Protein AF-A0A6J1W3N0-F1 (afdb_monomer)

Radius of gyration: 21.25 Å; Cα contacts (8 Å, |Δi|>4): 217; chains: 1; bounding box: 47×57×58 Å

Organism: NCBI:txid8663

Mean predicted aligned error: 10.62 Å

Foldseek 3Di:
DLLVLLDDDPVPPPPDPPDLVSVLVSLVVLCVVCVPPLADDLSLLVSLVRCLLPVVSQLPDPSNPLSNLQSLLLQVFDADDPVLLCPVVPPPDDDDDDDDDDDDDDDDDDDDPPPPVPPPVPVPDPDPPRSHDHHQPVPNVVSLVVLLVVLVCLLPPPDDPVPDDLSSLVVLLSNLLDLVSLLSLLQCLLVQCPDPNRVSSSLSSLLRSLVNLPPPDPSSVNSVVSLVVRDDDDPVSVVSSVVRD

Solvent-accessible surface area (backbone atoms only — not comparable to full-atom values): 14885 Å² total; per-residue (Å²): 119,61,68,60,60,56,45,79,63,85,85,62,83,62,90,56,83,73,66,51,64,57,32,37,50,40,41,45,52,51,36,67,74,44,64,87,48,58,73,54,64,69,65,57,53,54,42,48,54,52,31,40,58,56,88,36,69,43,80,72,31,80,80,24,41,64,46,45,55,28,52,45,41,64,32,66,39,60,74,75,59,71,76,68,67,52,71,77,61,81,82,76,81,85,79,94,73,91,83,83,93,79,90,80,86,89,79,90,78,80,85,75,86,72,77,71,75,72,69,72,84,65,74,75,69,81,76,71,75,69,86,71,55,69,22,32,78,96,44,42,70,64,53,50,50,53,53,50,53,55,50,50,50,65,73,64,49,94,62,66,85,86,68,70,53,62,37,50,38,50,45,52,33,52,37,17,37,39,54,68,50,31,38,62,46,48,81,48,40,59,64,33,48,72,33,85,92,33,23,67,46,35,52,54,26,49,39,18,35,44,69,41,59,72,78,80,42,74,48,39,53,51,33,52,61,44,56,79,64,57,82,70,84,54,66,70,58,43,54,54,49,68,70,42,110

InterPro domains:
  IPR022145 Integrator complex subunit 1, RPB2-binding domain [PF12432] (141-245)
  IPR038902 Integrator complex subunit 1 [PTHR21224] (1-245)

Nearest PDB structures (foldseek):
  7ycx-assembly1_A  TM=9.720E-01  e=1.290E-19  Homo sapiens
  8rbx-assembly1_a  TM=7.665E-01  e=1.674E-14  Homo sapiens
  8rc4-assembly1_a  TM=6.919E-01  e=1.167E-15  Homo sapiens
  8rc4-assembly1_g  TM=2.745E-01  e=4.268E+00  Homo sapiens

pLDDT: mean 81.4, std 22.4, range [29.67, 98.62]

Structure (mmCIF, N/CA/C/O backbone):
data_AF-A0A6J1W3N0-F1
#
_entry.id   AF-A0A6J1W3N0-F1
#
loop_
_atom_site.group_PDB
_atom_site.id
_atom_site.type_symbol
_atom_site.label_atom_id
_atom_site.label_alt_id
_atom_site.label_comp_id
_atom_site.label_asym_id
_atom_site.label_entity_id
_atom_site.label_seq_id
_atom_site.pdbx_PDB_ins_code
_atom_site.Cartn_x
_atom_site.Cartn_y
_atom_site.Cartn_z
_atom_site.occupancy
_atom_site.B_iso_or_equiv
_atom_site.auth_seq_id
_atom_site.auth_comp_id
_atom_site.auth_asym_id
_atom_site.auth_atom_id
_atom_site.pdbx_PDB_model_num
ATOM 1 N N . ALA A 1 1 ? -12.353 -10.026 19.834 1.00 72.94 1 ALA A N 1
ATOM 2 C CA . ALA A 1 1 ? -12.913 -11.330 19.417 1.00 72.94 1 ALA A CA 1
ATOM 3 C C . ALA A 1 1 ? -13.129 -11.406 17.902 1.00 72.94 1 ALA A C 1
ATOM 5 O O . ALA A 1 1 ? -12.620 -12.329 17.298 1.00 72.94 1 ALA A O 1
ATOM 6 N N . LEU A 1 2 ? -13.808 -10.449 17.252 1.00 82.81 2 LEU A N 1
ATOM 7 C CA . LEU A 1 2 ? -14.028 -10.516 15.794 1.00 82.81 2 LEU A CA 1
ATOM 8 C C . LEU A 1 2 ? -12.741 -10.381 14.956 1.00 82.81 2 LEU A C 1
ATOM 10 O O . LEU A 1 2 ? -12.574 -11.122 13.997 1.00 82.81 2 LEU A O 1
ATOM 14 N N . CYS A 1 3 ? -11.778 -9.535 15.348 1.00 86.94 3 CYS A N 1
ATOM 15 C CA . CYS A 1 3 ? -10.519 -9.389 14.595 1.00 86.94 3 CYS A CA 1
ATOM 16 C C . CYS A 1 3 ? -9.696 -10.684 14.503 1.00 86.94 3 CYS A C 1
ATOM 18 O O . CYS A 1 3 ? -8.957 -10.860 13.541 1.00 86.94 3 CYS A O 1
ATOM 20 N N . SER A 1 4 ? -9.820 -11.615 15.459 1.00 85.62 4 SER A N 1
ATOM 21 C CA . SER A 1 4 ? -9.125 -12.906 15.355 1.00 85.62 4 SER A CA 1
ATOM 22 C C . SER A 1 4 ? -9.714 -13.807 14.270 1.00 85.62 4 SER A C 1
ATOM 24 O O . SER A 1 4 ? -9.029 -14.717 13.837 1.00 85.62 4 SER A O 1
ATOM 26 N N . LEU A 1 5 ? -10.942 -13.547 13.801 1.00 85.62 5 LEU A N 1
ATOM 27 C CA . LEU A 1 5 ? -11.534 -14.227 12.640 1.00 85.62 5 LEU A CA 1
ATOM 28 C C . LEU A 1 5 ? -10.988 -13.695 11.305 1.00 85.62 5 LEU A C 1
ATOM 30 O O . LEU A 1 5 ? -11.130 -14.352 10.276 1.00 85.62 5 LEU A O 1
ATOM 34 N N . LEU A 1 6 ? -10.378 -12.504 11.317 1.00 87.88 6 LEU A N 1
ATOM 35 C CA . LEU A 1 6 ? -9.688 -11.922 10.161 1.00 87.88 6 LEU A CA 1
ATOM 36 C C . LEU A 1 6 ? -8.224 -12.361 10.081 1.00 87.88 6 LEU A C 1
ATOM 38 O O . LEU A 1 6 ? -7.611 -12.276 9.020 1.00 87.88 6 LEU A O 1
ATOM 42 N N . ARG A 1 7 ? -7.670 -12.851 11.195 1.00 81.50 7 ARG A N 1
ATOM 43 C CA . ARG A 1 7 ? -6.334 -13.437 11.257 1.00 81.50 7 ARG A CA 1
ATOM 44 C C . ARG A 1 7 ? -6.423 -14.923 10.956 1.00 81.50 7 ARG A C 1
ATOM 46 O O . ARG A 1 7 ? -7.167 -15.647 11.612 1.00 81.50 7 ARG A O 1
ATOM 53 N N . ARG A 1 8 ? -5.637 -15.407 9.998 1.00 68.62 8 ARG A N 1
ATOM 54 C CA . ARG A 1 8 ? -5.503 -16.848 9.779 1.00 68.62 8 ARG A CA 1
ATOM 55 C C . ARG A 1 8 ? -4.331 -17.357 10.603 1.00 68.62 8 ARG A C 1
ATOM 57 O O . ARG A 1 8 ? -3.184 -17.002 10.349 1.00 68.62 8 ARG A O 1
ATOM 64 N N . ASP A 1 9 ? -4.631 -18.171 11.606 1.00 54.78 9 ASP A N 1
ATOM 65 C CA . ASP A 1 9 ? -3.610 -18.800 12.433 1.00 54.78 9 ASP A CA 1
ATOM 66 C C . ASP A 1 9 ? -2.864 -19.844 11.583 1.00 54.78 9 ASP A C 1
ATOM 68 O O . ASP A 1 9 ? -3.400 -20.906 11.266 1.00 54.78 9 ASP A O 1
ATOM 72 N N . ALA A 1 10 ? -1.635 -19.532 11.157 1.00 48.06 10 ALA A N 1
ATOM 73 C CA . ALA A 1 10 ? -0.818 -20.413 10.312 1.00 48.06 10 ALA A CA 1
ATOM 74 C C . ALA A 1 10 ? -0.460 -21.749 11.000 1.00 48.06 10 ALA A C 1
ATOM 76 O O . ALA A 1 10 ? 0.009 -22.680 10.349 1.00 48.06 10 ALA A O 1
ATOM 77 N N . SER A 1 11 ? -0.682 -21.844 12.316 1.00 44.38 11 SER A N 1
ATOM 78 C CA . SER A 1 11 ? -0.498 -23.053 13.121 1.00 44.38 11 SER A CA 1
ATOM 79 C C . SER A 1 11 ? -1.628 -24.080 12.947 1.00 44.38 11 SER A C 1
ATOM 81 O O . SER A 1 11 ? -1.431 -25.272 13.195 1.00 44.38 11 SER A O 1
ATOM 83 N N . ILE A 1 12 ? -2.802 -23.651 12.477 1.00 48.53 12 ILE A N 1
ATOM 84 C CA . ILE A 1 12 ? -3.957 -24.519 12.271 1.00 48.53 12 ILE A CA 1
ATOM 85 C C . ILE A 1 12 ? -3.935 -24.980 10.811 1.00 48.53 12 ILE A C 1
ATOM 87 O O . ILE A 1 12 ? -4.423 -24.299 9.913 1.00 48.53 12 ILE A O 1
ATOM 91 N N . ASN A 1 13 ? -3.362 -26.166 10.583 1.00 35.00 13 ASN A N 1
ATOM 92 C CA . ASN A 1 13 ? -3.333 -26.897 9.306 1.00 35.00 13 ASN A CA 1
ATOM 93 C C . ASN A 1 13 ? -4.744 -27.334 8.845 1.00 35.00 13 ASN A C 1
ATOM 95 O O . ASN A 1 13 ? -5.015 -28.516 8.617 1.00 35.00 13 ASN A O 1
ATOM 99 N N . PHE A 1 14 ? -5.676 -26.393 8.699 1.00 41.91 14 PHE A N 1
ATOM 100 C CA . PHE A 1 14 ? -6.958 -26.657 8.069 1.00 41.91 14 PHE A CA 1
ATOM 101 C C . PHE A 1 14 ? -6.723 -26.773 6.561 1.00 41.91 14 PHE A C 1
ATOM 103 O O . PHE A 1 14 ? -6.526 -25.786 5.857 1.00 41.91 14 PHE A O 1
ATOM 110 N N . LYS A 1 15 ? -6.734 -28.013 6.062 1.00 42.00 15 LYS A N 1
ATOM 111 C CA . LYS A 1 15 ? -6.660 -28.346 4.629 1.00 42.00 15 LYS A CA 1
ATOM 112 C C . LYS A 1 15 ? -7.874 -27.862 3.819 1.00 42.00 15 LYS A C 1
ATOM 114 O O . LYS A 1 15 ? -7.900 -28.059 2.610 1.00 42.00 15 LYS A O 1
ATOM 119 N N . ALA A 1 16 ? -8.859 -27.223 4.450 1.00 49.06 16 ALA A N 1
ATOM 120 C CA . ALA A 1 16 ? -9.900 -26.493 3.743 1.00 49.06 16 ALA A CA 1
ATOM 121 C C . ALA A 1 16 ? -9.446 -25.039 3.568 1.00 49.06 16 ALA A C 1
ATOM 123 O O . ALA A 1 16 ? -9.032 -24.398 4.538 1.00 49.06 16 ALA A O 1
ATOM 124 N N . LYS A 1 17 ? -9.543 -24.500 2.344 1.00 54.56 17 LYS A N 1
ATOM 125 C CA . LYS A 1 17 ? -9.592 -23.045 2.140 1.00 54.56 17 LYS A CA 1
ATOM 126 C C . LYS A 1 17 ? -10.581 -22.496 3.170 1.00 54.56 17 LYS A C 1
ATOM 128 O O . LYS A 1 17 ? -11.736 -22.916 3.169 1.00 54.56 17 LYS A O 1
ATOM 133 N N . GLY A 1 18 ? -10.105 -21.673 4.107 1.00 60.41 18 GLY A N 1
ATOM 134 C CA . GLY A 1 18 ? -10.961 -21.108 5.146 1.00 60.41 18 GLY A CA 1
ATOM 135 C C . GLY A 1 18 ? -12.179 -20.473 4.484 1.00 60.41 18 GLY A C 1
ATOM 136 O O . GLY A 1 18 ? -12.039 -19.835 3.442 1.00 60.41 18 GLY A O 1
ATOM 137 N N . ASN A 1 19 ? -13.367 -20.709 5.035 1.00 72.62 19 ASN A N 1
ATOM 138 C CA . ASN A 1 19 ? -14.590 -20.170 4.460 1.00 72.62 19 ASN A CA 1
ATOM 139 C C . ASN A 1 19 ? -14.516 -18.634 4.487 1.00 72.62 19 ASN A C 1
ATOM 141 O O . ASN A 1 19 ? -14.591 -18.033 5.562 1.00 72.62 19 ASN A O 1
ATOM 145 N N . SER A 1 20 ? -14.364 -18.010 3.314 1.00 84.12 20 SER A N 1
ATOM 146 C CA . SER A 1 20 ? -14.252 -16.554 3.167 1.00 84.12 20 SER A CA 1
ATOM 147 C C . SER A 1 20 ? -15.471 -15.828 3.733 1.00 84.12 20 SER A C 1
ATOM 149 O O . SER A 1 20 ? -15.339 -14.696 4.191 1.00 84.12 20 SER A O 1
ATOM 151 N N . LEU A 1 21 ? -16.630 -16.497 3.802 1.00 87.38 21 LEU A N 1
ATOM 152 C CA . LEU A 1 21 ? -17.852 -15.959 4.397 1.00 87.38 21 LEU A CA 1
ATOM 153 C C . LEU A 1 21 ? -17.674 -15.578 5.868 1.00 87.38 21 LEU A C 1
ATOM 155 O O . LEU A 1 21 ? -18.297 -14.623 6.319 1.00 87.38 21 LEU A O 1
ATOM 159 N N . VAL A 1 22 ? -16.811 -16.273 6.617 1.00 89.06 22 VAL A N 1
ATOM 160 C CA . VAL A 1 22 ? -16.537 -15.919 8.019 1.00 89.06 22 VAL A CA 1
ATOM 161 C C . VAL A 1 22 ? -15.823 -14.573 8.094 1.00 89.06 22 VAL A C 1
ATOM 163 O O . VAL A 1 22 ? -16.206 -13.719 8.892 1.00 89.06 22 VAL A O 1
ATOM 166 N N . SER A 1 23 ? -14.822 -14.355 7.236 1.00 90.81 23 SER A N 1
ATOM 167 C CA . SER A 1 23 ? -14.121 -13.073 7.153 1.00 90.81 23 SER A CA 1
ATOM 168 C C . SER A 1 23 ? -15.042 -11.970 6.630 1.00 90.81 23 SER A C 1
ATOM 170 O O . SER A 1 23 ? -15.042 -10.879 7.189 1.00 90.81 23 SER A O 1
ATOM 172 N N . VAL A 1 24 ? -15.889 -12.261 5.633 1.00 91.81 24 VAL A N 1
ATOM 173 C CA . VAL A 1 24 ? -16.889 -11.310 5.116 1.00 91.81 24 VAL A CA 1
ATOM 174 C C . VAL A 1 24 ? -17.879 -10.897 6.203 1.00 91.81 24 VAL A C 1
ATOM 176 O O . VAL A 1 24 ? -18.098 -9.703 6.405 1.00 91.81 24 VAL A O 1
ATOM 179 N N . LEU A 1 25 ? -18.441 -11.854 6.944 1.00 91.56 25 LEU A N 1
ATOM 180 C CA . LEU A 1 25 ? -19.341 -11.571 8.060 1.00 91.56 25 LEU A CA 1
ATOM 181 C C . LEU A 1 25 ? -18.637 -10.738 9.138 1.00 91.56 25 LEU A C 1
ATOM 183 O O . LEU A 1 25 ? -19.194 -9.748 9.604 1.00 91.56 25 LEU A O 1
ATOM 187 N N . ALA A 1 26 ? -17.405 -11.100 9.509 1.00 94.62 26 ALA A N 1
ATOM 188 C CA . ALA A 1 26 ? -16.632 -10.359 10.501 1.00 94.62 26 ALA A CA 1
ATOM 189 C C . ALA A 1 26 ? -16.352 -8.913 10.058 1.00 94.62 26 ALA A C 1
ATOM 191 O O . ALA A 1 26 ? -16.560 -8.003 10.856 1.00 94.62 26 ALA A O 1
ATOM 192 N N . CYS A 1 27 ? -15.945 -8.682 8.804 1.00 95.81 27 CYS A N 1
ATOM 193 C CA . CYS A 1 27 ? -15.744 -7.337 8.256 1.00 95.81 27 CYS A CA 1
ATOM 194 C C . CYS A 1 27 ? -17.026 -6.500 8.301 1.00 95.81 27 CYS A C 1
ATOM 196 O O . CYS A 1 27 ? -16.977 -5.351 8.721 1.00 95.81 27 CYS A O 1
ATOM 198 N N . ASN A 1 28 ? -18.169 -7.067 7.906 1.00 95.06 28 ASN A N 1
ATOM 199 C CA . ASN A 1 28 ? -19.439 -6.337 7.888 1.00 95.06 28 ASN A CA 1
ATOM 200 C C . ASN A 1 28 ? -19.959 -6.032 9.300 1.00 95.06 28 ASN A C 1
ATOM 202 O O . ASN A 1 28 ? -20.440 -4.931 9.546 1.00 95.06 28 ASN A O 1
ATOM 206 N N . LEU A 1 29 ? -19.801 -6.959 10.252 1.00 96.00 29 LEU A N 1
ATOM 207 C CA . LEU A 1 29 ? -20.134 -6.703 11.657 1.00 96.00 29 LEU A CA 1
ATOM 208 C C . LEU A 1 29 ? -19.220 -5.644 12.283 1.00 96.00 29 LEU A C 1
ATOM 210 O O . LEU A 1 29 ? -19.698 -4.816 13.049 1.00 96.00 29 LEU A O 1
ATOM 214 N N . LEU A 1 30 ? -17.920 -5.661 11.968 1.00 96.56 30 LEU A N 1
ATOM 215 C CA . LEU A 1 30 ? -16.981 -4.632 12.424 1.00 96.56 30 LEU A CA 1
ATOM 216 C C . LEU A 1 30 ? -17.294 -3.271 11.797 1.00 96.56 30 LEU A C 1
ATOM 218 O O . LEU A 1 30 ? -17.298 -2.279 12.513 1.00 96.56 30 LEU A O 1
ATOM 222 N N . MET A 1 31 ? -17.607 -3.230 10.499 1.00 95.94 31 MET A N 1
ATOM 223 C CA . MET A 1 31 ? -18.032 -2.007 9.818 1.00 95.94 31 MET A CA 1
ATOM 224 C C . MET A 1 31 ? -19.278 -1.415 10.479 1.00 95.94 31 MET A C 1
ATOM 226 O O . MET A 1 31 ? -19.256 -0.251 10.846 1.00 95.94 31 MET A O 1
ATOM 230 N N . ALA A 1 32 ? -20.319 -2.222 10.701 1.00 94.88 32 ALA A N 1
ATOM 231 C CA . ALA A 1 32 ? -21.551 -1.770 11.348 1.00 94.88 32 ALA A CA 1
ATOM 232 C C . ALA A 1 32 ? -21.335 -1.344 12.812 1.00 94.88 32 ALA A C 1
ATOM 234 O O . ALA A 1 32 ? -21.987 -0.427 13.297 1.00 94.88 32 ALA A O 1
ATOM 235 N N . ALA A 1 33 ? -20.425 -2.005 13.535 1.00 95.88 33 ALA A N 1
ATOM 236 C CA . ALA A 1 33 ? -20.146 -1.677 14.932 1.00 95.88 33 ALA A CA 1
ATOM 237 C C . ALA A 1 33 ? -19.380 -0.357 15.112 1.00 95.88 33 ALA A C 1
ATOM 239 O O . ALA A 1 33 ? -19.519 0.258 16.163 1.00 95.88 33 ALA A O 1
ATOM 240 N N . TYR A 1 34 ? -18.584 0.049 14.118 1.00 95.75 34 TYR A N 1
ATOM 241 C CA . TYR A 1 34 ? -17.711 1.229 14.162 1.00 95.75 34 TYR A CA 1
ATOM 242 C C . TYR A 1 34 ? -18.085 2.286 13.105 1.00 95.75 34 TYR A C 1
ATOM 244 O O . TYR A 1 34 ? -17.279 3.159 12.782 1.00 95.75 34 TYR A O 1
ATOM 252 N N . GLU A 1 35 ? -19.282 2.201 12.521 1.00 94.12 35 GLU A N 1
ATOM 253 C CA . GLU A 1 35 ? -19.712 3.056 11.407 1.00 94.12 35 GLU A CA 1
ATOM 254 C C . GLU A 1 35 ? -19.646 4.547 11.762 1.00 94.12 35 GLU A C 1
ATOM 256 O O . GLU A 1 35 ? -19.096 5.340 10.994 1.00 94.12 35 GLU A O 1
ATOM 261 N N . GLU A 1 36 ? -20.089 4.887 12.970 1.00 93.19 36 GLU A N 1
ATOM 262 C CA . GLU A 1 36 ? -20.140 6.251 13.510 1.00 93.19 36 GLU A CA 1
ATOM 263 C C . GLU A 1 36 ? -18.851 6.669 14.247 1.00 93.19 36 GLU A C 1
ATOM 265 O O . GLU A 1 36 ? -18.702 7.826 14.632 1.00 93.19 36 GLU A O 1
ATOM 270 N N . ASP A 1 37 ? -17.905 5.747 14.464 1.00 94.69 37 ASP A N 1
ATOM 271 C CA . ASP A 1 37 ? -16.700 6.015 15.258 1.00 94.69 37 ASP A CA 1
ATOM 272 C C . ASP A 1 37 ? -15.583 6.627 14.403 1.00 94.69 37 ASP A C 1
ATOM 274 O O . ASP A 1 37 ? -15.000 5.955 13.552 1.00 94.69 37 ASP A O 1
ATOM 278 N N . GLU A 1 38 ? -15.197 7.875 14.663 1.00 93.50 38 GLU A N 1
ATOM 279 C CA . GLU A 1 38 ? -14.105 8.545 13.928 1.00 93.50 38 GLU A CA 1
ATOM 280 C C . GLU A 1 38 ? -12.717 7.948 14.225 1.00 93.50 38 GLU A C 1
ATOM 282 O O . GLU A 1 38 ? -11.787 8.123 13.448 1.00 93.50 38 GLU A O 1
ATOM 287 N N . ASN A 1 39 ? -12.577 7.205 15.325 1.00 95.19 39 ASN A N 1
ATOM 288 C CA . ASN A 1 39 ? -11.304 6.673 15.808 1.00 95.19 39 ASN A CA 1
ATOM 289 C C . ASN A 1 39 ? -11.304 5.144 15.807 1.00 95.19 39 ASN A C 1
ATOM 291 O O . ASN A 1 39 ? -11.613 4.493 16.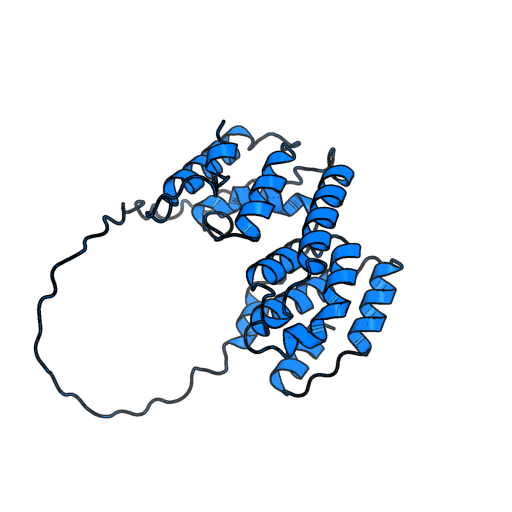812 1.00 95.19 39 ASN A O 1
ATOM 295 N N . TRP A 1 40 ? -10.948 4.549 14.670 1.00 97.44 40 TRP A N 1
ATOM 296 C CA . TRP A 1 40 ? -10.865 3.098 14.552 1.00 97.44 40 TRP A CA 1
ATOM 297 C C . TRP A 1 40 ? -9.619 2.542 15.245 1.00 97.44 40 TRP A C 1
ATOM 299 O O . TRP A 1 40 ? -8.543 3.142 15.220 1.00 97.44 40 TRP A O 1
ATOM 309 N N . PRO A 1 41 ? -9.715 1.340 15.835 1.00 97.38 41 PRO A N 1
ATOM 310 C CA . PRO A 1 41 ? -8.587 0.736 16.519 1.00 97.38 41 PRO A CA 1
ATOM 311 C C . PRO A 1 41 ? -7.494 0.308 15.526 1.00 97.38 41 PRO A C 1
ATOM 313 O O . PRO A 1 41 ? -7.760 -0.315 14.495 1.00 97.38 41 PRO A O 1
ATOM 316 N N . GLU A 1 42 ? -6.233 0.540 15.904 1.00 96.81 42 GLU A N 1
ATOM 317 C CA . GLU A 1 42 ? -5.026 0.198 15.127 1.00 96.81 42 GLU A CA 1
ATOM 318 C C . GLU A 1 42 ? -5.008 -1.269 14.643 1.00 96.81 42 GLU A C 1
ATOM 320 O O . GLU A 1 42 ? -4.485 -1.590 13.575 1.00 96.81 42 GLU A O 1
ATOM 325 N N . ILE A 1 43 ? -5.624 -2.185 15.404 1.00 96.94 43 ILE A N 1
ATOM 326 C CA . ILE A 1 43 ? -5.725 -3.611 15.054 1.00 96.94 43 ILE A CA 1
ATOM 327 C C . ILE A 1 43 ? -6.349 -3.849 13.672 1.00 96.94 43 ILE A C 1
ATOM 329 O O . ILE A 1 43 ? -6.012 -4.846 13.039 1.00 96.94 43 ILE A O 1
ATOM 333 N N . PHE A 1 44 ? -7.220 -2.959 13.187 1.00 98.06 44 PHE A N 1
ATOM 334 C CA . PHE A 1 44 ? -7.809 -3.066 11.851 1.00 98.06 44 PHE A CA 1
ATOM 335 C C . PHE A 1 44 ? -6.758 -2.893 10.750 1.00 98.06 44 PHE A C 1
ATOM 337 O O . PHE A 1 44 ? -6.734 -3.682 9.804 1.00 98.06 44 PHE A O 1
ATOM 344 N N . VAL A 1 45 ? -5.820 -1.955 10.919 1.00 98.38 45 VAL A N 1
ATOM 345 C CA . VAL A 1 45 ? -4.675 -1.812 10.009 1.00 98.38 45 VAL A CA 1
ATOM 346 C C . VAL A 1 45 ? -3.796 -3.059 10.077 1.00 98.38 45 VAL A C 1
ATOM 348 O O . VAL A 1 45 ? -3.415 -3.599 9.042 1.00 98.38 45 VAL A O 1
ATOM 351 N N . LYS A 1 46 ? -3.534 -3.588 11.279 1.00 97.44 46 LYS A N 1
ATOM 352 C CA . LYS A 1 46 ? -2.709 -4.797 11.461 1.00 97.44 46 LYS A CA 1
ATOM 353 C C . LYS A 1 46 ? -3.268 -6.002 10.702 1.00 97.44 46 LYS A C 1
ATOM 355 O O . LYS A 1 46 ? -2.546 -6.635 9.934 1.00 97.44 46 LYS A O 1
ATOM 360 N N . VAL A 1 47 ? -4.561 -6.299 10.856 1.00 96.62 47 VAL A N 1
ATOM 361 C CA . VAL A 1 47 ? -5.188 -7.425 10.138 1.00 96.62 47 VAL A CA 1
ATOM 362 C C . VAL A 1 47 ? -5.298 -7.169 8.632 1.00 96.62 47 VAL A C 1
ATOM 364 O O . VAL A 1 47 ? -5.165 -8.112 7.853 1.00 96.62 47 VAL A O 1
ATOM 367 N N . TYR A 1 48 ? -5.482 -5.914 8.201 1.00 98.12 48 TYR A N 1
ATOM 368 C CA . TYR A 1 48 ? -5.445 -5.541 6.782 1.00 98.12 48 TYR A CA 1
ATOM 369 C C . TYR A 1 48 ? -4.078 -5.808 6.155 1.00 98.12 48 TYR A C 1
ATOM 371 O O . TYR A 1 48 ? -4.006 -6.370 5.062 1.00 98.12 48 TYR A O 1
ATOM 379 N N . MET A 1 49 ? -2.997 -5.428 6.839 1.00 97.69 49 MET A N 1
ATOM 380 C CA . MET A 1 49 ? -1.628 -5.656 6.375 1.00 97.69 49 MET A CA 1
ATOM 381 C C . MET A 1 49 ? -1.332 -7.158 6.255 1.00 97.69 49 MET A C 1
ATOM 383 O O . MET A 1 49 ? -0.782 -7.601 5.244 1.00 97.69 49 MET A O 1
ATOM 387 N N . GLU A 1 50 ? -1.757 -7.951 7.245 1.00 95.00 50 GLU A N 1
ATOM 388 C CA . GLU A 1 50 ? -1.612 -9.412 7.258 1.00 95.00 50 GLU A CA 1
ATOM 389 C C . GLU A 1 50 ? -2.341 -10.083 6.078 1.00 95.00 50 GLU A C 1
ATOM 391 O O . GLU A 1 50 ? -1.718 -10.834 5.322 1.00 95.00 50 GLU A O 1
ATOM 396 N N . ASP A 1 51 ? -3.629 -9.786 5.863 1.00 95.25 51 ASP A N 1
ATOM 397 C CA . ASP A 1 51 ? -4.391 -10.360 4.740 1.00 95.25 51 ASP A CA 1
ATOM 398 C C . ASP A 1 51 ? -3.877 -9.850 3.383 1.00 95.25 51 ASP A C 1
ATOM 400 O O . ASP A 1 51 ? -3.763 -10.622 2.428 1.00 95.25 51 ASP A O 1
ATOM 404 N N . SER A 1 52 ? -3.466 -8.576 3.311 1.00 96.50 52 SER A N 1
ATOM 405 C CA . SER A 1 52 ? -2.921 -7.946 2.101 1.00 96.50 52 SER A CA 1
ATOM 406 C C . SER A 1 52 ? -1.632 -8.581 1.601 1.00 96.50 52 SER A C 1
ATOM 408 O O . SER A 1 52 ? -1.427 -8.618 0.383 1.00 96.50 52 SER A O 1
ATOM 410 N N . LEU A 1 53 ? -0.769 -9.041 2.513 1.00 93.62 53 LEU A N 1
ATOM 411 C CA . LEU A 1 53 ? 0.467 -9.765 2.202 1.00 93.62 53 LEU A CA 1
ATOM 412 C C . LEU A 1 53 ? 0.223 -11.263 1.969 1.00 93.62 53 LEU A C 1
ATOM 414 O O . LEU A 1 53 ? 0.972 -11.884 1.210 1.00 93.62 53 LEU A O 1
ATOM 418 N N . GLY A 1 54 ? -0.805 -11.822 2.613 1.00 91.00 54 GLY A N 1
ATOM 419 C CA . GLY A 1 54 ? -1.184 -13.232 2.571 1.00 91.00 54 GLY A CA 1
ATOM 420 C C . GLY A 1 54 ? -2.026 -13.620 1.353 1.00 91.00 54 GLY A C 1
ATOM 421 O O . GLY A 1 54 ? -1.692 -13.290 0.218 1.00 91.00 54 GLY A O 1
ATOM 422 N N . GLU A 1 55 ? -3.105 -14.373 1.583 1.00 89.12 55 GLU A N 1
ATOM 423 C CA . GLU A 1 55 ? -3.986 -14.904 0.527 1.00 89.12 55 GLU A CA 1
ATOM 424 C C . GLU A 1 55 ? -5.033 -13.897 0.023 1.00 89.12 55 GLU A C 1
ATOM 426 O O . GLU A 1 55 ? -5.711 -14.194 -0.959 1.00 89.12 55 GLU A O 1
ATOM 431 N N . ARG A 1 56 ? -5.135 -12.710 0.642 1.00 92.88 56 ARG A N 1
ATOM 432 C CA . ARG A 1 56 ? -6.095 -11.650 0.294 1.00 92.88 56 ARG A CA 1
ATOM 433 C C . ARG A 1 56 ? -7.550 -12.124 0.303 1.00 92.88 56 ARG A C 1
ATOM 435 O O . ARG A 1 56 ? -8.282 -11.934 -0.665 1.00 92.88 56 ARG A O 1
ATOM 442 N N . ILE A 1 57 ? -7.957 -12.768 1.394 1.00 91.31 57 ILE A N 1
ATOM 443 C CA . ILE A 1 57 ? -9.269 -13.413 1.518 1.00 91.31 57 ILE A CA 1
ATOM 444 C C . ILE A 1 57 ? -10.403 -12.390 1.550 1.00 91.31 57 ILE A C 1
ATOM 446 O O . ILE A 1 57 ? -11.451 -12.619 0.947 1.00 91.31 57 ILE A O 1
ATOM 450 N N . TRP A 1 58 ? -10.213 -11.276 2.257 1.00 94.56 58 TRP A N 1
ATOM 451 C CA . TRP A 1 58 ? -11.272 -10.289 2.468 1.00 94.56 58 TRP A CA 1
ATOM 452 C C . TRP A 1 58 ? -10.907 -8.903 1.946 1.00 94.56 58 TRP A C 1
ATOM 454 O O . TRP A 1 58 ? -11.813 -8.175 1.550 1.00 94.56 58 TRP A O 1
ATOM 464 N N . VAL A 1 59 ? -9.621 -8.549 1.845 1.00 96.00 59 VAL A N 1
ATOM 465 C CA . VAL A 1 59 ? -9.217 -7.232 1.310 1.00 96.00 59 VAL A CA 1
ATOM 466 C C . VAL A 1 59 ? -9.593 -7.025 -0.161 1.00 96.00 59 VAL A C 1
ATOM 468 O O . VAL A 1 59 ? -9.731 -5.888 -0.602 1.00 96.00 59 VAL A O 1
ATOM 471 N N . ASP A 1 60 ? -9.768 -8.114 -0.917 1.00 94.25 60 ASP A N 1
ATOM 472 C CA . ASP A 1 60 ? -10.198 -8.092 -2.322 1.00 94.25 60 ASP A CA 1
ATOM 473 C C . ASP A 1 60 ? -11.705 -8.363 -2.493 1.00 94.25 60 ASP A C 1
ATOM 475 O O . ASP A 1 60 ? -12.218 -8.300 -3.611 1.00 94.25 60 ASP A O 1
ATOM 479 N N . SER A 1 61 ? -12.425 -8.668 -1.408 1.00 93.69 61 SER A N 1
ATOM 480 C CA . SER A 1 61 ? -13.848 -9.006 -1.470 1.00 93.69 61 SER A CA 1
ATOM 481 C C . SER A 1 61 ? -14.700 -7.754 -1.712 1.00 93.69 61 SER A C 1
ATOM 483 O O . SER A 1 61 ? -14.642 -6.819 -0.906 1.00 93.69 61 SER A O 1
ATOM 485 N N . PRO A 1 62 ? -15.569 -7.733 -2.744 1.00 93.44 62 PRO A N 1
ATOM 486 C CA . PRO A 1 62 ? -16.516 -6.637 -2.952 1.00 93.44 62 PRO A CA 1
ATOM 487 C C . PRO A 1 62 ? -17.430 -6.403 -1.742 1.00 93.44 62 PRO A C 1
ATOM 489 O O . PRO A 1 62 ? -17.782 -5.264 -1.450 1.00 93.44 62 PRO A O 1
ATOM 492 N N . HIS A 1 63 ? -17.754 -7.464 -0.994 1.00 93.62 63 HIS A N 1
ATOM 493 C CA . HIS A 1 63 ? -18.592 -7.402 0.208 1.00 93.62 63 HIS A CA 1
ATOM 494 C C . HIS A 1 63 ? -17.878 -6.815 1.432 1.00 93.62 63 HIS A C 1
ATOM 496 O O . HIS A 1 63 ? -18.524 -6.558 2.441 1.00 93.62 63 HIS A O 1
ATOM 502 N N . CYS A 1 64 ? -16.559 -6.621 1.374 1.00 95.88 64 CYS A N 1
ATOM 503 C CA . CYS A 1 64 ? -15.782 -5.983 2.439 1.00 95.88 64 CYS A CA 1
ATOM 504 C C . CYS A 1 64 ? -15.320 -4.572 2.055 1.00 95.88 64 CYS A C 1
ATOM 506 O O . CYS A 1 64 ? -14.587 -3.945 2.818 1.00 95.88 64 CYS A O 1
ATOM 508 N N . LYS A 1 65 ? -15.727 -4.072 0.880 1.00 95.00 65 LYS A N 1
ATOM 509 C CA . LYS A 1 65 ? -15.184 -2.857 0.267 1.00 95.00 65 LYS A CA 1
ATOM 510 C C . LYS A 1 65 ? -15.218 -1.648 1.207 1.00 95.00 65 LYS A C 1
ATOM 512 O O . LYS A 1 65 ? -14.179 -1.034 1.406 1.00 95.00 65 LYS A O 1
ATOM 517 N N . THR A 1 66 ? -16.357 -1.346 1.828 1.00 95.81 66 THR A N 1
ATOM 518 C CA . THR A 1 66 ? -16.498 -0.180 2.722 1.00 95.81 66 THR A CA 1
ATOM 519 C C . THR A 1 66 ? -15.571 -0.259 3.936 1.00 95.81 66 THR A C 1
ATOM 521 O O . THR A 1 66 ? -14.952 0.736 4.309 1.00 95.81 66 THR A O 1
ATOM 524 N N . PHE A 1 67 ? -15.420 -1.450 4.525 1.00 97.12 67 PHE A N 1
ATOM 525 C CA . PHE A 1 67 ? -14.498 -1.678 5.640 1.00 97.12 67 PHE A CA 1
ATOM 526 C C . PHE A 1 67 ? -13.042 -1.479 5.199 1.00 97.12 67 PHE A C 1
ATOM 528 O O . PHE A 1 67 ? -12.277 -0.781 5.858 1.00 97.12 67 PHE A O 1
ATOM 535 N N . VAL A 1 68 ? -12.672 -2.047 4.048 1.00 97.50 68 VAL A N 1
ATOM 536 C CA . VAL A 1 68 ? -11.329 -1.922 3.467 1.00 97.50 68 VAL A CA 1
ATOM 537 C C . VAL A 1 68 ? -10.992 -0.468 3.133 1.00 97.50 68 VAL A C 1
ATOM 539 O O . VAL A 1 68 ? -9.910 -0.004 3.480 1.00 97.50 68 VAL A O 1
ATOM 542 N N . GLU A 1 69 ? -11.901 0.257 2.483 1.00 96.50 69 GLU A N 1
ATOM 543 C CA . GLU A 1 69 ? -11.689 1.652 2.089 1.00 96.50 69 GLU A CA 1
ATOM 544 C C . GLU A 1 69 ? -11.558 2.574 3.311 1.00 96.50 69 GLU A C 1
ATOM 546 O O . GLU A 1 69 ? -10.689 3.443 3.307 1.00 96.50 69 GLU A O 1
ATOM 551 N N . ASN A 1 70 ? -12.320 2.335 4.388 1.00 97.50 70 ASN A N 1
ATOM 552 C CA . ASN A 1 70 ? -12.131 3.039 5.662 1.00 97.50 70 ASN A CA 1
ATOM 553 C C . ASN A 1 70 ? -10.763 2.739 6.298 1.00 97.50 70 ASN A C 1
ATOM 555 O O . ASN A 1 70 ? -10.108 3.668 6.766 1.00 97.50 70 ASN A O 1
ATOM 559 N N . ILE A 1 71 ? -10.275 1.490 6.257 1.00 98.25 71 ILE A N 1
ATOM 560 C CA . ILE A 1 71 ? -8.906 1.168 6.709 1.00 98.25 71 ILE A CA 1
ATOM 561 C C . ILE A 1 71 ? -7.867 1.928 5.879 1.00 98.25 71 ILE A C 1
ATOM 563 O O . ILE A 1 71 ? -6.928 2.502 6.424 1.00 98.25 71 ILE A O 1
ATOM 567 N N . GLN A 1 72 ? -8.039 1.961 4.556 1.00 97.81 72 GLN A N 1
ATOM 568 C CA . GLN A 1 72 ? -7.095 2.597 3.636 1.00 97.81 72 GLN A CA 1
ATOM 569 C C . GLN A 1 72 ? -6.990 4.118 3.807 1.00 97.81 72 GLN A C 1
ATOM 571 O O . GLN A 1 72 ? -5.993 4.697 3.366 1.00 97.81 72 GLN A O 1
ATOM 576 N N . THR A 1 73 ? -7.948 4.760 4.486 1.00 97.19 73 THR A N 1
ATOM 577 C CA . THR A 1 73 ? -7.838 6.182 4.850 1.00 97.19 73 THR A CA 1
ATOM 578 C C . THR A 1 73 ? -6.611 6.468 5.713 1.00 97.19 73 THR A C 1
ATOM 580 O O . THR A 1 73 ? -6.035 7.544 5.576 1.00 97.19 73 THR A O 1
ATOM 583 N N . ALA A 1 74 ? -6.131 5.482 6.486 1.00 98.00 74 ALA A N 1
ATOM 584 C CA . ALA A 1 74 ? -4.891 5.568 7.258 1.00 98.00 74 ALA A CA 1
ATOM 585 C C . ALA A 1 74 ? -3.682 5.996 6.418 1.00 98.00 74 ALA A C 1
ATOM 587 O O . ALA A 1 74 ? -2.771 6.649 6.920 1.00 98.00 74 ALA A O 1
ATOM 588 N N . PHE A 1 75 ? -3.646 5.596 5.144 1.00 98.00 75 PHE A N 1
ATOM 589 C CA . PHE A 1 75 ? -2.456 5.736 4.310 1.00 98.00 75 PHE A CA 1
ATOM 590 C C . PHE A 1 75 ? -2.408 7.047 3.532 1.00 98.00 75 PHE A C 1
ATOM 592 O O . PHE A 1 75 ? -1.367 7.364 2.965 1.00 98.00 75 PHE A O 1
ATOM 599 N N . GLY A 1 76 ? -3.529 7.771 3.419 1.00 96.00 76 GLY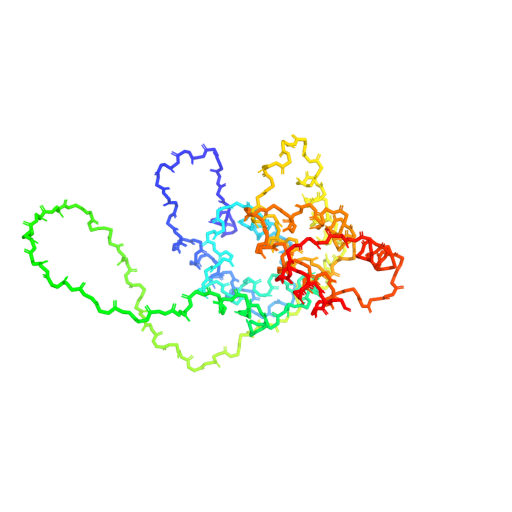 A N 1
ATOM 600 C CA . GLY A 1 76 ? -3.605 9.012 2.639 1.00 96.00 76 GLY A CA 1
ATOM 601 C C . GLY A 1 76 ? -3.276 8.856 1.144 1.00 96.00 76 GLY A C 1
ATOM 602 O O . GLY A 1 76 ? -2.963 9.838 0.470 1.00 96.00 76 GLY A O 1
ATOM 603 N N . THR A 1 77 ? -3.309 7.633 0.605 1.00 97.12 77 THR A N 1
ATOM 604 C CA . THR A 1 77 ? -2.923 7.355 -0.783 1.00 97.12 77 THR A CA 1
ATOM 605 C C . THR A 1 77 ? -4.004 7.805 -1.761 1.00 97.12 77 THR A C 1
ATOM 607 O O . THR A 1 77 ? -5.137 7.325 -1.734 1.00 97.12 77 THR A O 1
ATOM 610 N N . LYS A 1 78 ? -3.637 8.654 -2.723 1.00 94.94 78 LYS A N 1
ATOM 611 C CA . LYS A 1 78 ? -4.475 8.963 -3.887 1.00 94.94 78 LYS A CA 1
ATOM 612 C C . LYS A 1 78 ? -4.394 7.807 -4.882 1.00 94.94 78 LYS A C 1
ATOM 614 O O . LYS A 1 78 ? -3.364 7.620 -5.530 1.00 94.94 78 LYS A O 1
ATOM 619 N N . MET A 1 79 ? -5.467 7.026 -4.990 1.00 88.06 79 MET A N 1
ATOM 620 C CA . MET A 1 79 ? -5.519 5.871 -5.889 1.00 88.06 79 MET A CA 1
ATOM 621 C C . MET A 1 79 ? -5.758 6.298 -7.350 1.00 88.06 79 MET A C 1
ATOM 623 O O . MET A 1 79 ? -6.590 7.176 -7.599 1.00 88.06 79 MET A O 1
ATOM 627 N N . PRO A 1 80 ? -5.091 5.667 -8.337 1.00 78.25 80 PRO A N 1
ATOM 628 C CA . PRO A 1 80 ? -5.344 5.947 -9.745 1.00 78.25 80 PRO A CA 1
ATOM 629 C C . PRO A 1 80 ? -6.779 5.570 -10.154 1.00 78.25 80 PRO A C 1
ATOM 631 O O . PRO A 1 80 ? -7.263 4.503 -9.763 1.00 78.25 80 PRO A O 1
ATOM 634 N N . PRO A 1 81 ? -7.461 6.379 -10.987 1.00 76.06 81 PRO A N 1
ATOM 635 C CA . PRO A 1 81 ? -8.763 6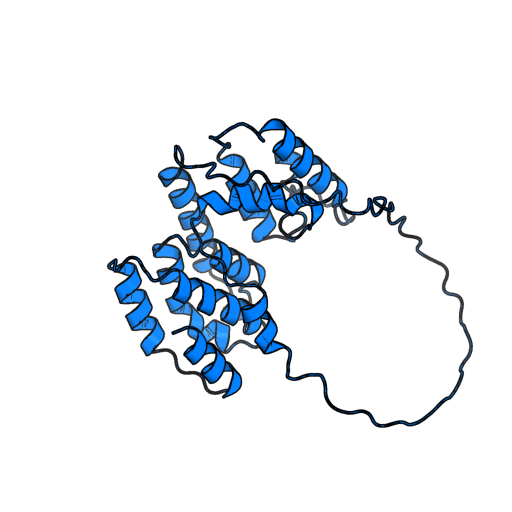.023 -11.539 1.00 76.06 81 PRO A CA 1
ATOM 636 C C . PRO A 1 81 ? -8.728 4.671 -12.262 1.00 76.06 81 PRO A C 1
ATOM 638 O O . PRO A 1 81 ? -7.834 4.405 -13.070 1.00 76.06 81 PRO A O 1
ATOM 641 N N . LYS A 1 82 ? -9.750 3.832 -12.044 1.00 69.44 82 LYS A N 1
ATOM 642 C CA . LYS A 1 82 ? -9.853 2.496 -12.669 1.00 69.44 82 LYS A CA 1
ATOM 643 C C . LYS A 1 82 ? -9.780 2.537 -14.207 1.00 69.44 82 LYS A C 1
ATOM 645 O O . LYS A 1 82 ? -9.275 1.598 -14.813 1.00 69.44 82 LYS A O 1
ATOM 650 N N . SER A 1 83 ? -10.222 3.633 -14.831 1.00 62.78 83 SER A N 1
ATOM 651 C CA . SER A 1 83 ? -10.162 3.863 -16.286 1.00 62.78 83 SER A CA 1
ATOM 652 C C . SER A 1 83 ? -8.740 4.008 -16.841 1.00 62.78 83 SER A C 1
ATOM 654 O O . SER A 1 83 ? -8.484 3.666 -17.995 1.00 62.78 83 SER A O 1
ATOM 656 N N . ILE A 1 84 ? -7.803 4.500 -16.029 1.00 62.31 84 ILE A N 1
ATOM 657 C CA . ILE A 1 84 ? -6.394 4.646 -16.409 1.00 62.31 84 ILE A CA 1
ATOM 658 C C . ILE A 1 84 ? -5.677 3.296 -16.282 1.00 62.31 84 ILE A C 1
ATOM 660 O O . ILE A 1 84 ? -4.826 2.958 -17.101 1.00 62.31 84 ILE A O 1
ATOM 664 N N . LEU A 1 85 ? -6.084 2.469 -15.315 1.00 60.03 85 LEU A N 1
ATOM 665 C CA . LEU A 1 85 ? -5.526 1.133 -15.110 1.00 60.03 85 LEU A CA 1
ATOM 666 C C . LEU A 1 85 ? -5.902 0.156 -16.248 1.00 60.03 85 LEU A C 1
ATOM 668 O O . LEU A 1 85 ? -5.109 -0.730 -16.576 1.00 60.03 85 LEU A O 1
ATOM 672 N N . SER A 1 86 ? -7.063 0.304 -16.894 1.00 51.53 86 SER A N 1
ATOM 673 C CA . SER A 1 86 ? -7.529 -0.608 -17.959 1.00 51.53 86 SER A CA 1
ATOM 674 C C . SER A 1 86 ? -6.873 -0.396 -19.333 1.00 51.53 86 SER A C 1
ATOM 676 O O . SER A 1 86 ? -6.919 -1.288 -20.179 1.00 51.53 86 SER A O 1
ATOM 678 N N . HIS A 1 87 ? -6.174 0.722 -19.564 1.00 46.94 87 HIS A N 1
ATOM 679 C CA . HIS A 1 87 ? -5.521 1.018 -20.853 1.00 46.94 87 HIS A CA 1
ATOM 680 C C . HIS A 1 87 ? -4.391 0.035 -21.242 1.00 46.94 87 HIS A C 1
ATOM 682 O O . HIS A 1 87 ? -3.883 0.084 -22.362 1.00 46.94 87 HIS A O 1
ATOM 688 N N . GLY A 1 88 ? -4.020 -0.899 -20.357 1.00 45.06 88 GLY A N 1
ATOM 689 C CA . GLY A 1 88 ? -3.102 -2.004 -20.653 1.00 45.06 88 GLY A CA 1
ATOM 690 C C . GLY A 1 88 ? -3.735 -3.228 -21.337 1.00 45.06 88 GLY A C 1
ATOM 691 O O . GLY A 1 88 ? -2.995 -4.113 -21.764 1.00 45.06 88 GLY A O 1
ATOM 692 N N . GLU A 1 89 ? -5.067 -3.311 -21.454 1.00 41.69 89 GLU A N 1
ATOM 693 C CA . GLU A 1 89 ? -5.769 -4.501 -21.981 1.00 41.69 89 GLU A CA 1
ATOM 694 C C . GLU A 1 89 ? -6.047 -4.468 -23.496 1.00 41.69 89 GLU A C 1
ATOM 696 O O . GLU A 1 89 ? -6.430 -5.482 -24.080 1.00 41.69 89 GLU A O 1
ATOM 701 N N . VAL A 1 90 ? -5.764 -3.355 -24.181 1.00 35.75 90 VAL A N 1
ATOM 702 C CA . VAL A 1 90 ? -6.082 -3.145 -25.615 1.00 35.75 90 VAL A CA 1
ATOM 703 C C . VAL A 1 90 ? -5.224 -4.010 -26.573 1.00 35.75 90 VAL A C 1
ATOM 705 O O . VAL A 1 90 ? -5.286 -3.877 -27.789 1.00 35.75 90 VAL A O 1
ATOM 708 N N . GLY A 1 91 ? -4.424 -4.949 -26.055 1.00 38.81 91 GLY A N 1
ATOM 709 C CA . GLY A 1 91 ? -3.541 -5.819 -26.841 1.00 38.81 91 GLY A CA 1
ATOM 710 C C . GLY A 1 91 ? -4.059 -7.229 -27.153 1.00 38.81 91 GLY A C 1
ATOM 711 O O . GLY A 1 91 ? -3.309 -8.000 -27.747 1.00 38.81 91 GLY A O 1
ATOM 712 N N . ARG A 1 92 ? -5.275 -7.620 -26.734 1.00 41.56 92 ARG A N 1
ATOM 713 C CA . ARG A 1 92 ? -5.774 -9.009 -26.912 1.00 41.56 92 ARG A CA 1
ATOM 714 C C . ARG A 1 92 ? -7.108 -9.167 -27.651 1.00 41.56 92 ARG A C 1
ATOM 716 O O . ARG A 1 92 ? -7.598 -10.285 -27.753 1.00 41.56 92 ARG A O 1
ATOM 723 N N . GLY A 1 93 ? -7.671 -8.097 -28.206 1.00 36.78 93 GLY A N 1
ATOM 724 C CA . GLY A 1 93 ? -8.891 -8.163 -29.016 1.00 36.78 93 GLY A CA 1
ATOM 725 C C . GLY A 1 93 ? -8.609 -7.853 -30.480 1.00 36.78 93 GLY A C 1
ATOM 726 O O . GLY A 1 93 ? -8.659 -6.693 -30.874 1.00 36.78 93 GLY A O 1
ATOM 727 N N . GLY A 1 94 ? -8.306 -8.867 -31.289 1.00 32.72 94 GLY A N 1
ATOM 728 C CA . GLY A 1 94 ? -8.166 -8.689 -32.732 1.00 32.72 94 GLY A CA 1
ATOM 729 C C . GLY A 1 94 ? -7.951 -10.003 -33.469 1.00 32.72 94 GLY A C 1
ATOM 730 O O . GLY A 1 94 ? -6.828 -10.495 -33.520 1.00 32.72 94 GLY A O 1
ATOM 731 N N . GLY A 1 95 ? -9.023 -10.538 -34.060 1.00 29.67 95 GLY A N 1
ATOM 732 C CA . GLY A 1 95 ? -8.934 -11.595 -35.066 1.00 29.67 95 GLY A CA 1
ATOM 733 C C . GLY A 1 95 ? -10.126 -12.546 -35.101 1.00 29.67 95 GLY A C 1
ATOM 734 O O . GLY A 1 95 ? -9.983 -13.700 -34.714 1.00 29.67 95 GLY A O 1
ATOM 735 N N . ASP A 1 96 ? -11.270 -12.084 -35.611 1.00 41.16 96 ASP A N 1
ATOM 736 C CA . ASP A 1 96 ? -12.273 -12.972 -36.208 1.00 41.16 96 ASP A CA 1
ATOM 737 C C . ASP A 1 96 ? -11.632 -13.734 -37.371 1.00 41.16 96 ASP A C 1
ATOM 739 O O . ASP A 1 96 ? -11.271 -13.104 -38.362 1.00 41.16 96 ASP A O 1
ATOM 743 N N . LEU A 1 97 ? -11.550 -15.066 -37.289 1.00 35.97 97 LEU A N 1
ATOM 744 C CA . LEU A 1 97 ? -11.640 -15.954 -38.450 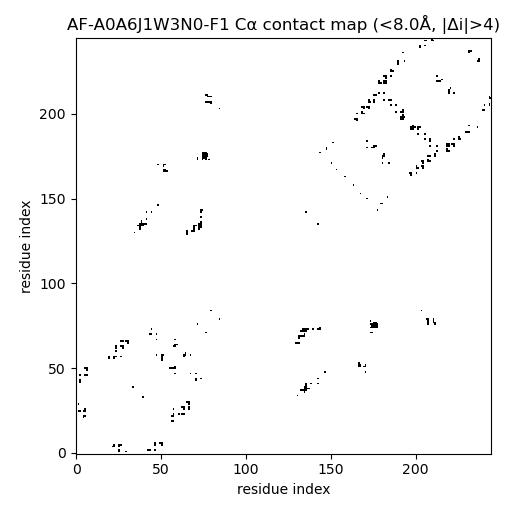1.00 35.97 97 LEU A CA 1
ATOM 745 C C . LEU A 1 97 ? -12.269 -17.299 -38.046 1.00 35.97 97 LEU A C 1
ATOM 747 O O . LEU A 1 97 ? -11.731 -18.074 -37.261 1.00 35.97 97 LEU A O 1
ATOM 751 N N . SER A 1 98 ? -13.432 -17.534 -38.645 1.00 41.88 98 SER A N 1
ATOM 752 C CA . SER A 1 98 ? -14.187 -18.781 -38.762 1.00 41.88 98 SER A CA 1
ATOM 753 C C . SER A 1 98 ? -13.337 -20.008 -39.131 1.00 41.88 98 SER A C 1
ATOM 755 O O . SER A 1 98 ? -12.564 -19.931 -40.085 1.00 41.88 98 SER A O 1
ATOM 757 N N . ALA A 1 99 ? -13.561 -21.146 -38.452 1.00 32.38 99 ALA A N 1
ATOM 758 C CA . ALA A 1 99 ? -13.650 -22.490 -39.050 1.00 32.38 99 ALA A CA 1
ATOM 759 C C . ALA A 1 99 ? -13.950 -23.581 -37.994 1.00 32.38 99 ALA A C 1
ATOM 761 O O . ALA A 1 99 ? -13.211 -23.731 -37.027 1.00 32.38 99 ALA A O 1
ATOM 762 N N . GLY A 1 100 ? -14.960 -24.423 -38.259 1.00 29.67 100 GLY A N 1
ATOM 763 C CA . GLY A 1 100 ? -14.931 -25.842 -37.870 1.00 29.67 100 GLY A CA 1
ATOM 764 C C . GLY A 1 100 ? -15.823 -26.294 -36.710 1.00 29.67 100 GLY A C 1
ATOM 765 O O . GLY A 1 100 ? -15.347 -26.522 -35.605 1.00 29.67 100 GLY A O 1
ATOM 766 N N . ASN A 1 101 ? -17.099 -26.559 -37.005 1.00 33.97 101 ASN A N 1
ATOM 767 C CA . ASN A 1 101 ? -17.948 -27.446 -36.205 1.00 33.97 101 ASN A CA 1
ATOM 768 C C . ASN A 1 101 ? -17.381 -28.878 -36.187 1.00 33.97 101 ASN A C 1
ATOM 770 O O . ASN A 1 101 ? -17.113 -29.446 -37.247 1.00 33.97 101 ASN A O 1
ATOM 774 N N . SER A 1 102 ? -17.319 -29.505 -35.011 1.00 35.31 102 SER A N 1
ATOM 775 C CA . SER A 1 102 ? -17.439 -30.963 -34.852 1.00 35.31 102 SER A CA 1
ATOM 776 C C . SER A 1 102 ? -17.926 -31.306 -33.437 1.00 35.31 102 SER A C 1
ATOM 778 O O . SER A 1 102 ? -17.341 -30.818 -32.471 1.00 35.31 102 SER A O 1
ATOM 780 N N . PRO A 1 103 ? -18.989 -32.119 -33.290 1.00 42.44 103 PRO A N 1
ATOM 781 C CA . PRO A 1 103 ? -19.496 -32.547 -31.994 1.00 42.44 103 PRO A CA 1
ATOM 782 C C . PRO A 1 103 ? -18.768 -33.826 -31.561 1.00 42.44 103 PRO A C 1
ATOM 784 O O . PRO A 1 103 ? -18.684 -34.777 -32.337 1.00 42.44 103 PRO A O 1
ATOM 787 N N . HIS A 1 104 ? -18.270 -33.888 -30.326 1.00 31.17 104 HIS A N 1
ATOM 788 C CA . HIS A 1 104 ? -17.868 -35.161 -29.724 1.00 31.17 104 HIS A CA 1
ATOM 789 C C . HIS A 1 104 ? -18.530 -35.331 -28.347 1.00 31.17 104 HIS A C 1
ATOM 791 O O . HIS A 1 104 ? -18.659 -34.335 -27.631 1.00 31.17 104 HIS A O 1
ATOM 797 N N . PRO A 1 105 ? -19.013 -36.542 -27.992 1.00 39.06 105 PRO A N 1
ATOM 798 C CA . PRO A 1 105 ? -20.018 -36.727 -26.956 1.00 39.06 105 PRO A CA 1
ATOM 799 C C . PRO A 1 105 ? -19.463 -36.660 -25.534 1.00 39.06 105 PRO A C 1
ATOM 801 O O . PRO A 1 105 ? -18.305 -36.971 -25.265 1.00 39.06 105 PRO A O 1
ATOM 804 N N . SER A 1 106 ? -20.393 -36.308 -24.655 1.00 33.12 106 SER A N 1
ATOM 805 C CA . SER A 1 106 ? -20.391 -36.306 -23.196 1.00 33.12 106 SER A CA 1
ATOM 806 C C . SER A 1 106 ? -19.762 -37.530 -22.523 1.00 33.12 106 SER A C 1
ATOM 808 O O . SER A 1 106 ? -20.150 -38.667 -22.796 1.00 33.12 106 SER A O 1
ATOM 810 N N . VAL A 1 107 ? -18.922 -37.258 -21.526 1.00 35.41 107 VAL A N 1
ATOM 811 C CA . VAL A 1 107 ? -18.685 -38.111 -20.352 1.00 35.41 107 VAL A CA 1
ATOM 812 C C . VAL A 1 107 ? -19.252 -37.374 -19.132 1.00 35.41 107 VAL A C 1
ATOM 814 O O . VAL A 1 107 ? -18.955 -36.188 -18.983 1.00 35.41 107 VAL A O 1
ATOM 817 N N . PRO A 1 108 ? -20.096 -38.008 -18.296 1.00 40.91 108 PRO A N 1
ATOM 818 C CA . PRO A 1 108 ? -20.545 -37.408 -17.052 1.00 40.91 108 PRO A CA 1
ATOM 819 C C . PRO A 1 108 ? -19.475 -37.671 -15.989 1.00 40.91 108 PRO A C 1
ATOM 821 O O . PRO A 1 108 ? -19.309 -38.806 -15.548 1.00 40.91 108 PRO A O 1
ATOM 824 N N . GLU A 1 109 ? -18.735 -36.639 -15.602 1.00 36.50 109 GLU A N 1
ATOM 825 C CA . GLU A 1 109 ? -18.008 -36.654 -14.333 1.00 36.50 109 GLU A CA 1
ATOM 826 C C . GLU A 1 109 ? -18.923 -36.006 -13.288 1.00 36.50 109 GLU A C 1
ATOM 828 O O . GLU A 1 109 ? -19.193 -34.805 -13.311 1.00 36.50 109 GLU A O 1
ATOM 833 N N . GLU A 1 110 ? -19.501 -36.868 -12.453 1.00 43.28 110 GLU A N 1
ATOM 834 C CA . GLU A 1 110 ? -20.050 -36.511 -11.149 1.00 43.28 110 GLU A CA 1
ATOM 835 C C . GLU A 1 110 ? -18.899 -36.105 -10.206 1.00 43.28 110 GLU A C 1
ATOM 837 O O . GLU A 1 110 ? -17.764 -36.527 -10.412 1.00 43.28 110 GLU A O 1
ATOM 842 N N . GLU A 1 111 ? -19.232 -35.351 -9.150 1.00 36.06 111 GLU A N 1
ATOM 843 C CA . GLU A 1 111 ? -18.345 -34.723 -8.144 1.00 36.06 111 GLU A CA 1
ATOM 844 C C . GLU A 1 111 ? -17.762 -33.375 -8.612 1.00 36.06 111 GLU A C 1
ATOM 846 O O . GLU A 1 111 ? -17.041 -33.273 -9.589 1.00 36.06 111 GLU A O 1
ATOM 851 N N . ASP A 1 112 ? -18.038 -32.230 -8.001 1.00 34.84 112 ASP A N 1
ATOM 852 C CA . ASP A 1 112 ? -18.233 -31.953 -6.588 1.00 34.84 112 ASP A CA 1
ATOM 853 C C . ASP A 1 112 ? -19.110 -30.695 -6.521 1.00 34.84 112 ASP A C 1
ATOM 855 O O . ASP A 1 112 ? -18.697 -29.602 -6.921 1.00 34.84 112 ASP A O 1
ATOM 859 N N . SER A 1 113 ? -20.367 -30.851 -6.098 1.00 38.94 113 SER A N 1
ATOM 860 C CA . SER A 1 113 ? -21.227 -29.712 -5.780 1.00 38.94 113 SER A CA 1
ATOM 861 C C . SER A 1 113 ? -20.666 -29.034 -4.535 1.00 38.94 113 SER A C 1
ATOM 863 O O . SER A 1 113 ? -21.168 -29.224 -3.425 1.00 38.94 113 SER A O 1
ATOM 865 N N . GLN A 1 114 ? -19.635 -28.204 -4.721 1.00 41.81 114 GLN A N 1
ATOM 866 C CA . GLN A 1 114 ? -19.414 -27.083 -3.827 1.00 41.81 114 GLN A CA 1
ATOM 867 C C . GLN A 1 114 ? -20.740 -26.346 -3.792 1.00 41.81 114 GLN A C 1
ATOM 869 O O . GLN A 1 114 ? -21.172 -25.751 -4.776 1.00 41.81 114 GLN A O 1
ATOM 874 N N . SER A 1 115 ? -21.424 -26.470 -2.659 1.00 42.25 115 SER A N 1
ATOM 875 C CA . SER A 1 115 ? -22.496 -25.570 -2.298 1.00 42.25 115 SER A CA 1
ATOM 876 C C . SER A 1 115 ? -21.868 -24.179 -2.249 1.00 42.25 115 SER A C 1
ATOM 878 O O . SER A 1 115 ? -21.394 -23.742 -1.201 1.00 42.25 115 SER A O 1
ATOM 880 N N . GLU A 1 116 ? -21.800 -23.503 -3.398 1.00 45.28 116 GLU A N 1
ATOM 881 C CA . GLU A 1 116 ? -21.871 -22.056 -3.451 1.00 45.28 116 GLU A CA 1
ATOM 882 C C . GLU A 1 116 ? -23.156 -21.731 -2.704 1.00 45.28 116 GLU A C 1
ATOM 884 O O . GLU A 1 116 ? -24.264 -21.855 -3.224 1.00 45.28 116 GLU A O 1
ATOM 889 N N . LEU A 1 117 ? -23.014 -21.434 -1.412 1.00 47.88 117 LEU A N 1
ATOM 890 C CA . LEU A 1 117 ? -24.034 -20.718 -0.680 1.00 47.88 117 LEU A CA 1
ATOM 891 C C . LEU A 1 117 ? -24.228 -19.438 -1.477 1.00 47.88 117 LEU A C 1
ATOM 893 O O . LEU A 1 117 ? -23.401 -18.531 -1.401 1.00 47.88 117 LEU A O 1
ATOM 897 N N . LEU A 1 118 ? -25.274 -19.441 -2.302 1.00 48.84 118 LEU A N 1
ATOM 898 C CA . LEU A 1 118 ? -25.733 -18.298 -3.056 1.00 48.84 118 LEU A CA 1
ATOM 899 C C . LEU A 1 118 ? -25.992 -17.217 -2.012 1.00 48.84 118 LEU A C 1
ATOM 901 O O . LEU A 1 118 ? -27.027 -17.218 -1.343 1.00 48.84 118 LEU A O 1
ATOM 905 N N . ILE A 1 119 ? -25.024 -16.316 -1.828 1.00 56.94 119 ILE A N 1
ATOM 906 C CA . ILE A 1 119 ? -25.340 -14.985 -1.340 1.00 56.94 119 ILE A CA 1
ATOM 907 C C . ILE A 1 119 ? -26.374 -14.537 -2.356 1.00 56.94 119 ILE A C 1
ATOM 909 O O . ILE A 1 119 ? -26.045 -14.442 -3.539 1.00 56.94 119 ILE A O 1
ATOM 913 N N . ALA A 1 120 ? -27.637 -14.429 -1.931 1.00 52.12 120 ALA A N 1
ATOM 914 C CA . ALA A 1 120 ? -28.669 -13.889 -2.792 1.00 52.12 120 ALA A CA 1
ATOM 915 C C . ALA A 1 120 ? -28.052 -12.641 -3.418 1.00 52.12 120 ALA A C 1
ATOM 917 O O . ALA A 1 120 ? -27.540 -11.797 -2.677 1.00 52.12 120 ALA A O 1
ATOM 918 N N . GLU A 1 121 ? -27.984 -12.595 -4.752 1.00 45.97 121 GLU A N 1
ATOM 919 C CA . GLU A 1 121 ? -27.621 -11.391 -5.487 1.00 45.97 121 GLU A CA 1
ATOM 920 C C . GLU A 1 121 ? -28.729 -10.387 -5.183 1.00 45.97 121 GLU A C 1
ATOM 922 O O . GLU A 1 121 ? -29.683 -10.206 -5.942 1.00 45.97 121 GLU A O 1
ATOM 927 N N . ASP A 1 122 ? -28.668 -9.825 -3.980 1.00 44.03 122 ASP A N 1
ATOM 928 C CA . ASP A 1 122 ? -29.527 -8.761 -3.551 1.00 44.03 122 ASP A CA 1
ATOM 929 C C . ASP A 1 122 ? -29.131 -7.639 -4.482 1.00 44.03 122 ASP A C 1
ATOM 931 O O . ASP A 1 122 ? -27.987 -7.169 -4.477 1.00 44.03 122 ASP A O 1
ATOM 935 N N . LYS A 1 123 ? -30.043 -7.347 -5.409 1.00 42.56 123 LYS A N 1
ATOM 936 C CA . LYS A 1 123 ? -29.939 -6.230 -6.332 1.00 42.56 123 LYS A CA 1
ATOM 937 C C . LYS A 1 123 ? -29.471 -5.064 -5.489 1.00 42.56 123 LYS A C 1
ATOM 939 O O . LYS A 1 123 ? -30.242 -4.618 -4.645 1.00 42.56 123 LYS A O 1
ATOM 944 N N . MET A 1 124 ? -28.211 -4.665 -5.676 1.00 40.16 124 MET A N 1
ATOM 945 C CA . MET A 1 124 ? -27.566 -3.620 -4.893 1.00 40.16 124 MET A CA 1
ATOM 946 C C . MET A 1 124 ? -28.572 -2.492 -4.719 1.00 40.16 124 MET A C 1
ATOM 948 O O . MET A 1 124 ? -28.965 -1.851 -5.698 1.00 40.16 124 MET A O 1
ATOM 952 N N . SER A 1 125 ? -29.057 -2.344 -3.483 1.00 39.47 125 SER A N 1
ATOM 953 C CA . SER A 1 125 ? -29.869 -1.205 -3.080 1.00 39.47 125 SER A CA 1
ATOM 954 C C . SER A 1 125 ? -29.141 0.045 -3.576 1.00 39.47 125 SER A C 1
ATOM 956 O O . SER A 1 125 ? -27.907 0.079 -3.485 1.00 39.47 125 SER A O 1
ATOM 958 N N . PRO A 1 126 ? -29.847 1.012 -4.185 1.00 40.09 126 PRO A N 1
ATOM 959 C CA . PRO A 1 126 ? -29.212 2.162 -4.805 1.00 40.09 126 PRO A CA 1
ATOM 960 C C . PRO A 1 126 ? -28.314 2.843 -3.774 1.00 40.09 126 PRO A C 1
ATOM 962 O O . PRO A 1 126 ? -28.806 3.293 -2.747 1.00 40.09 126 PRO A O 1
ATOM 965 N N . GLU A 1 127 ? -27.008 2.820 -4.050 1.00 45.06 127 GLU A N 1
ATOM 966 C CA . GLU A 1 127 ? -25.982 3.710 -3.506 1.00 45.06 127 GLU A CA 1
ATOM 967 C C . GLU A 1 127 ? -26.283 4.190 -2.078 1.00 45.06 127 GLU A C 1
ATOM 969 O O . GLU A 1 127 ? -26.545 5.367 -1.847 1.00 45.06 127 GLU A O 1
ATOM 974 N N . GLN A 1 128 ? -26.228 3.286 -1.093 1.00 46.72 128 GLN A N 1
ATOM 975 C CA . GLN A 1 128 ? -25.845 3.744 0.241 1.00 46.72 128 GLN A CA 1
ATOM 976 C C . GLN A 1 128 ? -24.460 4.361 0.062 1.00 46.72 128 GLN A C 1
ATOM 978 O O . GLN A 1 128 ? -23.502 3.639 -0.231 1.00 46.72 128 GLN A O 1
ATOM 983 N N . GLU A 1 129 ? -24.385 5.694 0.108 1.00 51.31 129 GLU A N 1
ATOM 984 C CA . GLU A 1 129 ? -23.125 6.428 0.139 1.00 51.31 129 GLU A CA 1
ATOM 985 C C . GLU A 1 129 ? -22.259 5.753 1.196 1.00 51.31 129 GLU A C 1
ATOM 987 O O . GLU A 1 129 ? -22.583 5.753 2.381 1.00 51.31 129 GLU A O 1
ATOM 992 N N . ALA A 1 130 ? -21.211 5.061 0.747 1.00 61.81 130 ALA A N 1
ATOM 993 C CA . ALA A 1 130 ? -20.311 4.375 1.649 1.00 61.81 130 ALA A CA 1
ATOM 994 C C . ALA A 1 130 ? -19.787 5.422 2.638 1.00 61.81 130 ALA A C 1
ATOM 996 O O . ALA A 1 130 ? -19.184 6.405 2.205 1.00 61.81 130 ALA A O 1
ATOM 997 N N . HIS A 1 131 ? -20.041 5.224 3.936 1.00 79.19 131 HIS A N 1
ATOM 998 C CA . HIS A 1 131 ? -19.566 6.094 5.010 1.00 79.19 131 HIS A CA 1
ATOM 999 C C . HIS A 1 131 ? -18.033 6.022 5.090 1.00 79.19 131 HIS A C 1
ATOM 1001 O O . HIS A 1 131 ? -17.456 5.274 5.884 1.00 79.19 131 HIS A O 1
ATOM 1007 N N . LEU A 1 132 ? -17.374 6.751 4.190 1.00 90.19 132 LEU A N 1
ATOM 1008 C CA . LEU A 1 132 ? -15.930 6.892 4.092 1.00 90.19 132 LEU A CA 1
ATOM 1009 C C . LEU A 1 132 ? -15.519 8.175 4.796 1.00 90.19 132 LEU A C 1
ATOM 1011 O O . LEU A 1 132 ? -15.883 9.272 4.375 1.00 90.19 132 LEU A O 1
ATOM 1015 N N . MET A 1 133 ? -14.718 8.031 5.842 1.00 93.19 133 MET A N 1
ATOM 1016 C CA . MET A 1 133 ? -14.124 9.158 6.549 1.00 93.19 133 MET A CA 1
ATOM 1017 C C . MET A 1 133 ? -12.748 8.769 7.094 1.00 93.19 133 MET A C 1
ATOM 1019 O O . MET A 1 133 ? -12.492 7.575 7.259 1.00 93.19 133 MET A O 1
ATOM 1023 N N . PRO A 1 134 ? -11.849 9.734 7.350 1.00 95.06 134 PRO A N 1
ATOM 1024 C CA . PRO A 1 134 ? -10.587 9.464 8.031 1.00 95.06 134 PRO A CA 1
ATOM 1025 C C . PRO A 1 134 ? -10.849 8.790 9.381 1.00 95.06 134 PRO A C 1
ATOM 1027 O O . PRO A 1 134 ? -11.636 9.302 10.170 1.00 95.06 134 PRO A O 1
ATOM 1030 N N . ARG A 1 135 ? -10.237 7.621 9.617 1.00 96.69 135 ARG A N 1
ATOM 1031 C CA . ARG A 1 135 ? -10.472 6.827 10.840 1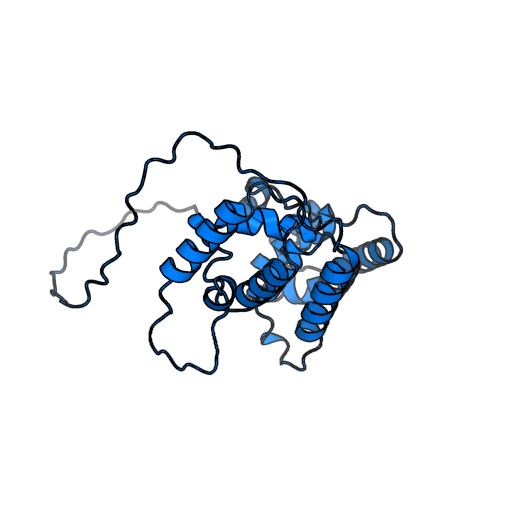.00 96.69 135 ARG A CA 1
ATOM 1032 C C . ARG A 1 135 ? -9.304 6.798 11.832 1.00 96.69 135 ARG A C 1
ATOM 1034 O O . ARG A 1 135 ? -9.397 6.137 12.864 1.00 96.69 135 ARG A O 1
ATOM 1041 N N . TYR A 1 136 ? -8.170 7.406 11.483 1.00 97.62 136 TYR A N 1
ATOM 1042 C CA . TYR A 1 136 ? -6.889 7.170 12.163 1.00 97.62 136 TYR A CA 1
ATOM 1043 C C . TYR A 1 136 ? -6.095 8.446 12.448 1.00 97.62 136 TYR A C 1
ATOM 1045 O O . TYR A 1 136 ? -4.895 8.348 12.689 1.00 97.62 136 TYR A O 1
ATOM 1053 N N . ASP A 1 137 ? -6.725 9.621 12.437 1.00 96.00 137 ASP A N 1
ATOM 1054 C CA . ASP A 1 137 ? -6.023 10.896 12.646 1.00 96.00 137 ASP A CA 1
ATOM 1055 C C . ASP A 1 137 ? -5.300 10.923 14.007 1.00 96.00 137 ASP A C 1
ATOM 1057 O O . ASP A 1 137 ? -4.119 11.265 14.072 1.00 96.00 137 ASP A O 1
ATOM 1061 N N . ASP A 1 138 ? -5.948 10.429 15.070 1.00 96.62 138 ASP A N 1
ATOM 1062 C CA . ASP A 1 138 ? -5.367 10.331 16.420 1.00 96.62 138 ASP A CA 1
ATOM 1063 C C . ASP A 1 138 ? -4.231 9.295 16.534 1.00 96.62 138 ASP A C 1
ATOM 1065 O O . ASP A 1 138 ? -3.427 9.339 17.468 1.00 96.62 138 ASP A O 1
ATOM 1069 N N . LEU A 1 139 ? -4.156 8.339 15.601 1.00 96.88 139 LEU A N 1
ATOM 1070 C CA . LEU A 1 139 ? -3.175 7.247 15.601 1.00 96.88 139 LEU A CA 1
ATOM 1071 C C . LEU A 1 139 ? -2.174 7.337 14.443 1.00 96.88 139 LEU A C 1
ATOM 1073 O O . LEU A 1 139 ? -1.373 6.411 14.285 1.00 96.88 139 LEU A O 1
ATOM 1077 N N . ALA A 1 140 ? -2.194 8.424 13.664 1.00 97.25 140 ALA A N 1
ATOM 1078 C CA . ALA A 1 140 ? -1.501 8.539 12.383 1.00 97.25 140 ALA A CA 1
ATOM 1079 C C . ALA A 1 140 ? -0.015 8.160 12.475 1.00 97.25 140 ALA A C 1
ATOM 1081 O O . ALA A 1 140 ? 0.438 7.304 11.719 1.00 97.25 140 ALA A O 1
ATOM 1082 N N . GLU A 1 141 ? 0.714 8.709 13.455 1.00 97.88 141 GLU A N 1
ATOM 1083 C CA . GLU A 1 141 ? 2.145 8.428 13.649 1.00 97.88 141 GLU A CA 1
ATOM 1084 C C . GLU A 1 141 ? 2.413 6.948 13.960 1.00 97.88 141 GLU A C 1
ATOM 1086 O O . GLU A 1 141 ? 3.276 6.326 13.345 1.00 97.88 141 GLU A O 1
ATOM 1091 N N . SER A 1 142 ? 1.645 6.356 14.882 1.00 98.25 142 SER A N 1
ATOM 1092 C CA . SER A 1 142 ? 1.839 4.956 15.289 1.00 98.25 142 SER A CA 1
ATOM 1093 C C . SER A 1 142 ? 1.460 3.961 14.190 1.00 98.25 142 SER A C 1
ATOM 1095 O O . SER A 1 142 ? 2.125 2.941 14.005 1.00 98.25 142 SER A O 1
ATOM 1097 N N . VAL A 1 143 ? 0.409 4.271 13.427 1.00 98.50 143 VAL A N 1
ATOM 1098 C CA . VAL A 1 143 ? -0.006 3.485 12.265 1.00 98.50 143 VAL A CA 1
ATOM 1099 C C . VAL A 1 143 ? 1.041 3.573 11.158 1.00 98.50 143 VAL A C 1
ATOM 1101 O O . VAL A 1 143 ? 1.410 2.540 10.595 1.00 98.50 143 VAL A O 1
ATOM 1104 N N . GLU A 1 144 ? 1.543 4.773 10.862 1.00 98.50 144 GLU A N 1
ATOM 1105 C CA . GLU A 1 144 ? 2.595 4.976 9.867 1.00 98.50 144 GLU A CA 1
ATOM 1106 C C . GLU A 1 144 ? 3.869 4.214 10.252 1.00 98.50 144 GLU A C 1
ATOM 1108 O O . GLU A 1 144 ? 4.380 3.443 9.437 1.00 98.50 144 GLU A O 1
ATOM 1113 N N . GLU A 1 145 ? 4.330 4.329 11.503 1.00 98.56 145 GLU A N 1
ATOM 1114 C CA . GLU A 1 145 ? 5.496 3.597 12.016 1.00 98.56 145 GLU A CA 1
ATOM 1115 C C . GLU A 1 145 ? 5.334 2.078 11.841 1.00 98.56 145 GLU A C 1
ATOM 1117 O O . GLU A 1 145 ? 6.192 1.422 11.243 1.00 98.56 145 GLU A O 1
ATOM 1122 N N . TYR A 1 146 ? 4.194 1.519 12.263 1.00 98.62 146 TYR A N 1
ATOM 1123 C CA . TYR A 1 146 ? 3.905 0.090 12.115 1.00 98.62 146 TYR A CA 1
ATOM 1124 C C . TYR A 1 146 ? 3.931 -0.374 10.649 1.00 98.62 146 TYR A C 1
ATOM 1126 O O . TYR A 1 146 ? 4.512 -1.417 10.322 1.00 98.62 146 TYR A O 1
ATOM 1134 N N . VAL A 1 147 ? 3.291 0.383 9.753 1.00 98.62 147 VAL A N 1
ATOM 1135 C CA . VAL A 1 147 ? 3.215 0.051 8.323 1.00 98.62 147 VAL A CA 1
ATOM 1136 C C . VAL A 1 147 ? 4.599 0.120 7.680 1.00 98.62 147 VAL A C 1
ATOM 1138 O O . VAL A 1 147 ? 4.965 -0.776 6.907 1.00 98.62 147 VAL A O 1
ATOM 1141 N N . LEU A 1 148 ? 5.377 1.154 8.010 1.00 98.50 148 LEU A N 1
ATOM 1142 C CA . LEU A 1 148 ? 6.738 1.339 7.519 1.00 98.50 148 LEU A CA 1
ATOM 1143 C C . LEU A 1 148 ? 7.648 0.198 7.950 1.00 98.50 148 LEU A C 1
ATOM 1145 O O . LEU A 1 148 ? 8.335 -0.370 7.099 1.00 98.50 148 LEU A O 1
ATOM 1149 N N . ASP A 1 149 ? 7.630 -0.172 9.227 1.00 98.12 149 ASP A N 1
ATOM 1150 C CA . ASP A 1 149 ? 8.462 -1.255 9.743 1.00 98.12 149 ASP A CA 1
ATOM 1151 C C . ASP A 1 149 ? 8.102 -2.595 9.106 1.00 98.12 149 ASP A C 1
ATOM 1153 O O . ASP A 1 149 ? 8.982 -3.303 8.609 1.00 98.12 149 ASP A O 1
ATOM 1157 N N . MET A 1 150 ? 6.808 -2.908 8.994 1.00 96.88 150 MET A N 1
ATOM 1158 C CA . MET A 1 150 ? 6.371 -4.146 8.355 1.00 96.88 150 MET A CA 1
ATOM 1159 C C . MET A 1 150 ? 6.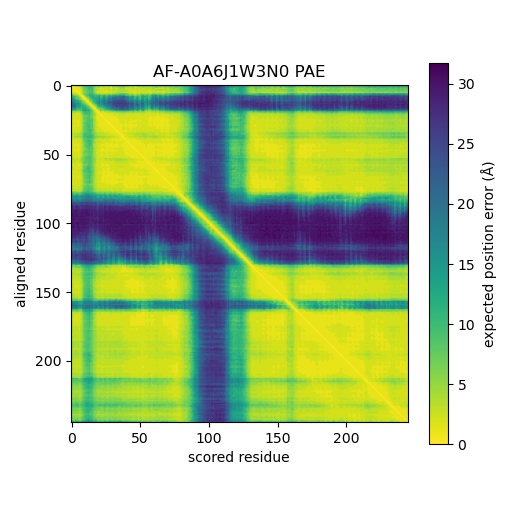809 -4.231 6.886 1.00 96.88 150 MET A C 1
ATOM 1161 O O . MET A 1 150 ? 7.309 -5.270 6.446 1.00 96.88 150 MET A O 1
ATOM 1165 N N . LEU A 1 151 ? 6.637 -3.163 6.102 1.00 97.00 151 LEU A N 1
ATOM 1166 C CA . LEU A 1 151 ? 7.013 -3.162 4.685 1.00 97.00 151 LEU A CA 1
ATOM 1167 C C . LEU A 1 151 ? 8.528 -3.136 4.485 1.00 97.00 151 LEU A C 1
ATOM 1169 O O . LEU A 1 151 ? 9.037 -3.811 3.584 1.00 97.00 151 LEU A O 1
ATOM 1173 N N . ARG A 1 152 ? 9.259 -2.418 5.342 1.00 96.00 152 ARG A N 1
ATOM 1174 C CA . ARG A 1 152 ? 10.723 -2.424 5.366 1.00 96.00 152 ARG A CA 1
ATOM 1175 C C . ARG A 1 152 ? 11.251 -3.832 5.629 1.00 96.00 152 ARG A C 1
ATOM 1177 O O . ARG A 1 152 ? 12.132 -4.289 4.898 1.00 96.00 152 ARG A O 1
ATOM 1184 N N . ASP A 1 153 ? 10.671 -4.549 6.587 1.00 93.88 153 ASP A N 1
ATOM 1185 C CA . ASP A 1 153 ? 11.020 -5.940 6.876 1.00 93.88 153 ASP A CA 1
ATOM 1186 C C . ASP A 1 153 ? 10.738 -6.865 5.688 1.00 93.88 153 ASP A C 1
ATOM 1188 O O . ASP A 1 153 ? 11.603 -7.661 5.311 1.00 93.88 153 ASP A O 1
ATOM 1192 N N . GLN A 1 154 ? 9.577 -6.738 5.032 1.00 92.00 154 GLN A N 1
ATOM 1193 C CA . GLN A 1 154 ? 9.270 -7.531 3.832 1.00 92.00 154 GLN A CA 1
ATOM 1194 C C . GLN A 1 154 ? 10.269 -7.282 2.693 1.00 92.00 154 GLN A C 1
ATOM 1196 O O . GLN A 1 154 ? 10.687 -8.231 2.026 1.00 92.00 154 GLN A O 1
ATOM 1201 N N . LEU A 1 155 ? 10.675 -6.025 2.483 1.00 91.94 155 LEU A N 1
ATOM 1202 C CA . LEU A 1 155 ? 11.599 -5.623 1.417 1.00 91.94 155 LEU A CA 1
ATOM 1203 C C . LEU A 1 155 ? 13.063 -5.981 1.699 1.00 91.94 155 LEU A C 1
ATOM 1205 O O . LEU A 1 155 ? 13.830 -6.177 0.754 1.00 91.94 155 LEU A O 1
ATOM 1209 N N . ASN A 1 156 ? 13.458 -6.046 2.972 1.00 90.00 156 ASN A N 1
ATOM 1210 C CA . ASN A 1 156 ? 14.832 -6.340 3.393 1.00 90.00 156 ASN A CA 1
ATOM 1211 C C . ASN A 1 156 ? 15.059 -7.813 3.744 1.00 90.00 156 ASN A C 1
ATOM 1213 O O . ASN A 1 156 ? 16.205 -8.241 3.925 1.00 90.00 156 ASN A O 1
ATOM 1217 N N . ARG A 1 157 ? 13.992 -8.613 3.829 1.00 86.25 157 ARG A N 1
ATOM 1218 C CA . ARG A 1 157 ? 14.099 -10.054 4.041 1.00 86.25 157 ARG A CA 1
ATOM 1219 C C . ARG A 1 157 ? 14.970 -10.653 2.936 1.00 86.25 157 ARG A C 1
ATOM 1221 O O . ARG A 1 157 ? 14.693 -10.484 1.751 1.00 86.25 157 ARG A O 1
ATOM 1228 N N . ARG A 1 158 ? 16.035 -11.363 3.327 1.00 71.81 158 ARG A N 1
ATOM 1229 C CA . ARG A 1 158 ? 16.948 -12.039 2.392 1.00 71.81 158 ARG A CA 1
ATOM 1230 C C . ARG A 1 158 ? 16.193 -13.149 1.671 1.00 71.81 158 ARG A C 1
ATOM 1232 O O . ARG A 1 158 ? 16.052 -14.253 2.188 1.00 71.81 158 ARG A O 1
ATOM 1239 N N . GLN A 1 159 ? 15.682 -12.830 0.494 1.00 69.88 159 GLN A N 1
ATOM 1240 C CA . GLN A 1 159 ? 14.966 -13.746 -0.377 1.00 69.88 159 GLN A CA 1
ATOM 1241 C C . GLN A 1 159 ? 15.606 -13.670 -1.767 1.00 69.88 159 GLN A C 1
ATOM 1243 O O . GLN A 1 159 ? 16.086 -12.598 -2.148 1.00 69.88 159 GLN A O 1
ATOM 1248 N N . PRO A 1 160 ? 15.637 -14.772 -2.536 1.00 66.19 160 PRO A N 1
ATOM 1249 C CA . PRO A 1 160 ? 15.903 -14.698 -3.967 1.00 66.19 160 PRO A CA 1
ATOM 1250 C C . PRO A 1 160 ? 15.037 -13.598 -4.587 1.00 66.19 160 PRO A C 1
ATOM 1252 O O . PRO A 1 160 ? 13.851 -13.505 -4.270 1.00 66.19 160 PRO A O 1
ATOM 1255 N N . MET A 1 161 ? 15.615 -12.759 -5.449 1.00 58.66 161 MET A N 1
ATOM 1256 C CA . MET A 1 161 ? 14.925 -11.594 -6.034 1.00 58.66 161 MET A CA 1
ATOM 1257 C C . MET A 1 161 ? 13.618 -11.970 -6.759 1.00 58.66 161 MET A C 1
ATOM 1259 O O . MET A 1 161 ? 12.709 -11.152 -6.888 1.00 58.66 161 MET A O 1
ATOM 1263 N N . ASP A 1 162 ? 13.501 -13.232 -7.169 1.00 62.50 162 ASP A N 1
ATOM 1264 C CA . ASP A 1 162 ? 12.349 -13.806 -7.861 1.00 62.50 162 ASP A CA 1
ATOM 1265 C C . ASP A 1 162 ? 11.153 -14.101 -6.934 1.00 62.50 162 ASP A C 1
ATOM 1267 O O . ASP A 1 162 ? 10.067 -14.418 -7.423 1.00 62.50 162 ASP A O 1
ATOM 1271 N N . ASN A 1 163 ? 11.339 -13.993 -5.612 1.00 76.25 163 ASN A N 1
ATOM 1272 C CA . ASN A 1 163 ? 10.339 -14.331 -4.593 1.00 76.25 163 ASN A CA 1
ATOM 1273 C C . ASN A 1 163 ? 9.496 -13.135 -4.131 1.00 76.25 163 ASN A C 1
ATOM 1275 O O . ASN A 1 163 ? 8.617 -13.300 -3.285 1.00 76.25 163 ASN A O 1
ATOM 1279 N N . VAL A 1 164 ? 9.734 -11.935 -4.669 1.00 86.69 164 VAL A N 1
ATOM 1280 C CA . VAL A 1 164 ? 8.871 -10.782 -4.389 1.00 86.69 164 VAL A CA 1
ATOM 1281 C C . VAL A 1 164 ? 7.450 -11.099 -4.862 1.00 86.69 164 VAL A C 1
ATOM 1283 O O . VAL A 1 164 ? 7.225 -11.403 -6.035 1.00 86.69 164 VAL A O 1
ATOM 1286 N N . SER A 1 165 ? 6.481 -11.048 -3.947 1.00 91.50 165 SER A N 1
ATOM 1287 C CA . SER A 1 165 ? 5.095 -11.394 -4.257 1.00 91.50 165 SER A CA 1
ATOM 1288 C C . SER A 1 165 ? 4.371 -10.236 -4.951 1.00 91.50 165 SER A C 1
ATOM 1290 O O . SER A 1 165 ? 4.614 -9.058 -4.686 1.00 91.50 165 SER A O 1
ATOM 1292 N N . ARG A 1 166 ? 3.404 -10.566 -5.814 1.00 95.38 166 ARG A N 1
ATOM 1293 C CA . ARG A 1 166 ? 2.485 -9.574 -6.406 1.00 95.38 166 ARG A CA 1
ATOM 1294 C C . ARG A 1 166 ? 1.706 -8.817 -5.324 1.00 95.38 166 ARG A C 1
ATOM 1296 O O . ARG A 1 166 ? 1.390 -7.646 -5.503 1.00 95.38 166 ARG A O 1
ATOM 1303 N N . ASN A 1 167 ? 1.429 -9.487 -4.209 1.00 95.88 167 ASN A N 1
ATOM 1304 C CA . ASN A 1 167 ? 0.685 -8.950 -3.076 1.00 95.88 167 ASN A CA 1
ATOM 1305 C C . ASN A 1 167 ? 1.458 -7.841 -2.356 1.00 95.88 167 ASN A C 1
ATOM 1307 O O . ASN A 1 167 ? 0.853 -6.826 -2.020 1.00 95.88 167 ASN A O 1
ATOM 1311 N N . LEU A 1 168 ? 2.787 -7.966 -2.234 1.00 96.88 168 LEU A N 1
ATOM 1312 C CA . LEU A 1 168 ? 3.632 -6.891 -1.713 1.00 96.88 168 LEU A CA 1
ATOM 1313 C C . LEU A 1 168 ? 3.535 -5.632 -2.583 1.00 96.88 168 LEU A C 1
ATOM 1315 O O . LEU A 1 168 ? 3.313 -4.551 -2.053 1.00 96.88 168 LEU A O 1
ATOM 1319 N N . LEU A 1 169 ? 3.629 -5.758 -3.912 1.00 97.56 169 LEU A N 1
ATOM 1320 C CA . LEU A 1 169 ? 3.508 -4.602 -4.815 1.00 97.56 169 LEU A CA 1
ATOM 1321 C C . LEU A 1 169 ? 2.115 -3.959 -4.740 1.00 97.56 169 LEU A C 1
ATOM 1323 O O . LEU A 1 169 ? 2.006 -2.734 -4.745 1.00 97.56 169 LEU A O 1
ATOM 1327 N N . ARG A 1 170 ? 1.051 -4.764 -4.621 1.00 97.38 170 ARG A N 1
ATOM 1328 C CA . ARG A 1 170 ? -0.319 -4.258 -4.422 1.00 97.38 170 ARG A CA 1
ATOM 1329 C C . ARG A 1 170 ? -0.463 -3.515 -3.095 1.00 97.38 170 ARG A C 1
ATOM 1331 O O . ARG A 1 170 ? -1.142 -2.496 -3.054 1.00 97.38 170 ARG A O 1
ATOM 1338 N N . LEU A 1 171 ? 0.180 -3.998 -2.032 1.00 98.19 171 LEU A N 1
ATOM 1339 C CA . LEU A 1 171 ? 0.168 -3.318 -0.741 1.00 98.19 171 LEU A CA 1
ATOM 1340 C C . LEU A 1 171 ? 0.964 -2.010 -0.787 1.00 98.19 171 LEU A C 1
ATOM 1342 O O . LEU A 1 171 ? 0.413 -0.980 -0.424 1.00 98.19 171 LEU A O 1
ATOM 1346 N N . LEU A 1 172 ? 2.180 -2.023 -1.347 1.00 98.25 172 LEU A N 1
ATOM 1347 C CA . LEU A 1 172 ? 2.973 -0.808 -1.584 1.00 98.25 172 LEU A CA 1
ATOM 1348 C C . LEU A 1 172 ? 2.180 0.238 -2.377 1.00 98.25 172 LEU A C 1
ATOM 1350 O O . LEU A 1 172 ? 2.251 1.423 -2.075 1.00 98.25 172 LEU A O 1
ATOM 1354 N N . THR A 1 173 ? 1.394 -0.200 -3.367 1.00 98.12 173 THR A N 1
ATOM 1355 C CA . THR A 1 173 ? 0.540 0.684 -4.178 1.00 98.12 173 THR A CA 1
ATOM 1356 C C . THR A 1 173 ? -0.494 1.398 -3.312 1.00 98.12 173 THR A C 1
ATOM 1358 O O . THR A 1 173 ? -0.690 2.597 -3.488 1.00 98.12 173 THR A O 1
ATOM 1361 N N . ALA A 1 174 ? -1.128 0.678 -2.381 1.00 98.06 174 ALA A N 1
ATOM 1362 C CA . ALA A 1 174 ? -2.150 1.209 -1.480 1.00 98.06 174 ALA A CA 1
ATOM 1363 C C . ALA A 1 174 ? -1.579 2.105 -0.371 1.00 98.06 174 ALA A C 1
ATOM 1365 O O . ALA A 1 174 ? -2.322 2.886 0.214 1.00 98.06 174 ALA A O 1
ATOM 1366 N N . THR A 1 175 ? -0.277 2.022 -0.092 1.00 98.38 175 THR A N 1
ATOM 1367 C CA . THR A 1 175 ? 0.392 2.764 0.987 1.00 98.38 175 THR A CA 1
ATOM 1368 C C . THR A 1 175 ? 1.324 3.872 0.473 1.00 98.38 175 THR A C 1
ATOM 1370 O O . THR A 1 175 ? 2.136 4.399 1.226 1.00 98.38 175 THR A O 1
ATOM 1373 N N . CYS A 1 176 ? 1.238 4.245 -0.810 1.00 97.69 176 CYS A N 1
ATOM 1374 C CA . CYS A 1 176 ? 2.083 5.285 -1.415 1.00 97.69 176 CYS A CA 1
ATOM 1375 C C . CYS A 1 176 ? 1.835 6.708 -0.890 1.00 97.69 176 CYS A C 1
ATOM 1377 O O . CYS A 1 176 ? 2.593 7.607 -1.256 1.00 97.69 176 CYS A O 1
ATOM 1379 N N . GLY A 1 177 ? 0.815 6.953 -0.063 1.00 97.25 177 GLY A N 1
ATOM 1380 C CA . GLY A 1 177 ? 0.671 8.237 0.622 1.00 97.25 177 GLY A CA 1
ATOM 1381 C C . GLY A 1 177 ? 1.815 8.511 1.608 1.00 97.25 177 GLY A C 1
ATOM 1382 O O . GLY A 1 177 ? 2.246 9.661 1.714 1.00 97.25 177 GLY A O 1
ATOM 1383 N N . TYR A 1 178 ? 2.430 7.471 2.187 1.00 97.94 178 TYR A N 1
ATOM 1384 C CA . TYR A 1 178 ? 3.652 7.609 2.987 1.00 97.94 178 TYR A CA 1
ATOM 1385 C C . TYR A 1 178 ? 4.889 7.790 2.097 1.00 97.94 178 TYR A C 1
ATOM 1387 O O . TYR A 1 178 ? 5.162 7.012 1.174 1.00 97.94 178 TYR A O 1
ATOM 1395 N N . LYS A 1 179 ? 5.659 8.840 2.377 1.00 97.56 179 LYS A N 1
ATOM 1396 C CA . LYS A 1 179 ? 6.787 9.296 1.547 1.00 97.56 179 LYS A CA 1
ATOM 1397 C C . LYS A 1 179 ? 7.954 8.302 1.539 1.00 97.56 179 LYS A C 1
ATOM 1399 O O . LYS A 1 179 ? 8.503 8.004 0.478 1.00 97.56 179 LYS A O 1
ATOM 1404 N N . GLU A 1 180 ? 8.256 7.681 2.675 1.00 97.31 180 GLU A N 1
ATOM 1405 C CA . GLU A 1 180 ? 9.292 6.657 2.808 1.00 97.31 180 GLU A CA 1
ATOM 1406 C C . GLU A 1 180 ? 8.932 5.399 2.005 1.00 97.31 180 GLU A C 1
ATOM 1408 O O . GLU A 1 180 ? 9.811 4.736 1.455 1.00 97.31 180 GLU A O 1
ATOM 1413 N N . ILE A 1 181 ? 7.642 5.075 1.861 1.00 98.00 181 ILE A N 1
ATOM 1414 C CA . ILE A 1 181 ? 7.202 3.950 1.024 1.00 98.00 181 ILE A CA 1
ATOM 1415 C C . ILE A 1 181 ? 7.470 4.236 -0.448 1.00 98.00 181 ILE A C 1
ATOM 1417 O O . ILE A 1 181 ? 8.005 3.365 -1.141 1.00 98.00 181 ILE A O 1
ATOM 1421 N N . ARG A 1 182 ? 7.166 5.451 -0.927 1.00 97.81 182 ARG A N 1
ATOM 1422 C CA . ARG A 1 182 ? 7.498 5.862 -2.304 1.00 97.81 182 ARG A CA 1
ATOM 1423 C C . ARG A 1 182 ? 8.997 5.740 -2.567 1.00 97.81 182 ARG A C 1
ATOM 1425 O O . ARG A 1 182 ? 9.400 5.161 -3.578 1.00 97.81 182 ARG A O 1
ATOM 1432 N N . GLN A 1 183 ? 9.815 6.213 -1.629 1.00 97.25 183 GLN A N 1
ATOM 1433 C CA . GLN A 1 183 ? 11.275 6.133 -1.693 1.00 97.25 183 GLN A CA 1
ATOM 1434 C C . GLN A 1 183 ? 11.782 4.677 -1.704 1.00 97.25 183 GLN A C 1
ATOM 1436 O O . GLN A 1 183 ? 12.634 4.318 -2.515 1.00 97.25 183 GLN A O 1
ATOM 1441 N N . MET A 1 184 ? 11.238 3.790 -0.868 1.00 97.00 184 MET A N 1
ATOM 1442 C CA . MET A 1 184 ? 11.615 2.369 -0.874 1.00 97.00 184 MET A CA 1
ATOM 1443 C C . MET A 1 184 ? 11.179 1.643 -2.157 1.00 97.00 184 MET A C 1
ATOM 1445 O O . MET A 1 184 ? 11.892 0.754 -2.643 1.00 97.00 184 MET A O 1
ATOM 1449 N N . ALA A 1 185 ? 10.012 1.999 -2.700 1.00 97.31 185 ALA A N 1
ATOM 1450 C CA . ALA A 1 185 ? 9.451 1.402 -3.906 1.00 97.31 185 ALA A CA 1
ATOM 1451 C C . ALA A 1 185 ? 10.243 1.796 -5.161 1.00 97.31 185 ALA A C 1
ATOM 1453 O O . ALA A 1 185 ? 10.622 0.924 -5.946 1.00 97.31 185 ALA A O 1
ATOM 1454 N N . VAL A 1 186 ? 10.540 3.088 -5.341 1.00 97.50 186 VAL A N 1
ATOM 1455 C CA . VAL A 1 186 ? 11.200 3.601 -6.555 1.00 97.50 186 VAL A CA 1
ATOM 1456 C C . VAL A 1 186 ? 12.596 3.003 -6.765 1.00 97.50 186 VAL A C 1
ATOM 1458 O O . VAL A 1 186 ? 12.962 2.694 -7.897 1.00 97.50 186 VAL A O 1
ATOM 1461 N N . GLN A 1 187 ? 13.334 2.727 -5.682 1.00 95.75 187 GLN A N 1
ATOM 1462 C CA . GLN A 1 187 ? 14.666 2.104 -5.718 1.00 95.75 187 GLN A CA 1
ATOM 1463 C C . GLN A 1 187 ? 14.669 0.706 -6.367 1.00 95.75 187 GLN A C 1
ATOM 1465 O O . GLN A 1 187 ? 15.710 0.226 -6.810 1.00 95.75 187 GLN A O 1
ATOM 1470 N N . ARG A 1 188 ? 13.511 0.036 -6.415 1.00 95.00 188 ARG A N 1
ATOM 1471 C CA . ARG A 1 188 ? 13.335 -1.327 -6.949 1.00 95.00 188 ARG A CA 1
ATOM 1472 C C . ARG A 1 188 ? 12.383 -1.367 -8.150 1.00 95.00 188 ARG A C 1
ATOM 1474 O O . ARG A 1 188 ? 12.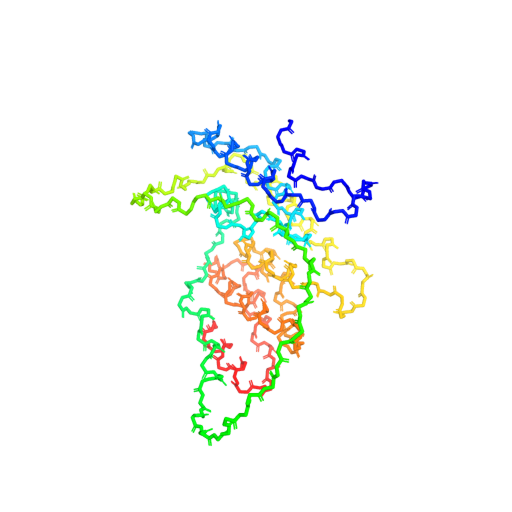131 -2.426 -8.721 1.00 95.00 188 ARG A O 1
ATOM 1481 N N . LEU A 1 189 ? 11.841 -0.226 -8.562 1.00 96.44 189 LEU A N 1
ATOM 1482 C CA . LEU A 1 189 ? 10.752 -0.181 -9.531 1.00 96.44 189 LEU A CA 1
ATOM 1483 C C . LEU A 1 189 ? 11.199 -0.614 -10.930 1.00 96.44 189 LEU A C 1
ATOM 1485 O O . LEU A 1 189 ? 10.493 -1.370 -11.593 1.00 96.44 189 LEU A O 1
ATOM 1489 N N . GLU A 1 190 ? 12.402 -0.215 -11.353 1.00 95.69 190 GLU A N 1
ATOM 1490 C CA . GLU A 1 190 ? 12.970 -0.623 -12.643 1.00 95.69 190 GLU A CA 1
ATOM 1491 C C . GLU A 1 190 ? 13.067 -2.150 -12.767 1.00 95.69 190 GLU A C 1
ATOM 1493 O O . GLU A 1 190 ? 12.610 -2.719 -13.762 1.00 95.69 190 GLU A O 1
ATOM 1498 N N . MET A 1 191 ? 13.600 -2.827 -11.743 1.00 93.75 191 MET A N 1
ATOM 1499 C CA . MET A 1 191 ? 13.727 -4.288 -11.759 1.00 93.75 191 MET A CA 1
ATOM 1500 C C . MET A 1 191 ? 12.360 -4.986 -11.765 1.00 93.75 191 MET A C 1
ATOM 1502 O O . MET A 1 191 ? 12.189 -5.992 -12.454 1.00 93.75 191 MET A O 1
ATOM 1506 N N . TRP A 1 192 ? 11.363 -4.453 -11.051 1.00 95.56 192 TRP A N 1
ATOM 1507 C CA . TRP A 1 192 ? 10.017 -5.032 -11.031 1.00 95.56 192 TRP A CA 1
ATOM 1508 C C . TRP A 1 192 ? 9.256 -4.816 -12.340 1.00 95.56 192 TRP A C 1
ATOM 1510 O O . TRP A 1 192 ? 8.566 -5.728 -12.792 1.00 95.56 192 TRP A O 1
ATOM 1520 N N . LEU A 1 193 ? 9.424 -3.663 -12.992 1.00 95.81 193 LEU A N 1
ATOM 1521 C CA . LEU A 1 193 ? 8.840 -3.386 -14.308 1.00 95.81 193 LEU A CA 1
ATOM 1522 C C . LEU A 1 193 ? 9.385 -4.336 -15.382 1.00 95.81 193 LEU A C 1
ATOM 1524 O O . LEU A 1 193 ? 8.635 -4.776 -16.256 1.00 95.81 193 LEU A O 1
ATOM 1528 N N . GLN A 1 194 ? 10.669 -4.691 -15.297 1.00 93.31 194 GLN A N 1
ATOM 1529 C CA . GLN A 1 194 ? 11.319 -5.619 -16.227 1.00 93.31 194 GLN A CA 1
ATOM 1530 C C . GLN A 1 194 ? 11.006 -7.099 -15.945 1.00 93.31 194 GLN A C 1
ATOM 1532 O O . GLN A 1 194 ? 11.191 -7.936 -16.829 1.00 93.31 194 GLN A O 1
ATOM 1537 N N . ASN A 1 195 ? 10.520 -7.442 -14.747 1.00 92.88 195 ASN A N 1
ATOM 1538 C CA . ASN A 1 195 ? 10.157 -8.813 -14.396 1.00 92.88 195 ASN A CA 1
ATOM 1539 C C . ASN A 1 195 ? 8.743 -9.154 -14.910 1.00 92.88 195 ASN A C 1
ATOM 1541 O O . ASN A 1 195 ? 7.770 -8.655 -14.344 1.00 92.88 195 ASN A O 1
ATOM 1545 N N . PRO A 1 196 ? 8.577 -10.079 -15.877 1.00 92.38 196 PRO A N 1
ATOM 1546 C CA . PRO A 1 196 ? 7.276 -10.373 -16.486 1.00 92.38 196 PRO A CA 1
ATOM 1547 C C . PRO A 1 196 ? 6.214 -10.887 -15.498 1.00 92.38 196 PRO A C 1
ATOM 1549 O O . PRO A 1 196 ? 5.020 -10.746 -15.758 1.00 92.38 196 PRO A O 1
ATOM 1552 N N . LYS A 1 197 ? 6.608 -11.452 -14.346 1.00 93.31 197 LYS A N 1
ATOM 1553 C CA . LYS A 1 197 ? 5.665 -11.877 -13.291 1.00 93.31 197 LYS A CA 1
ATOM 1554 C C . LYS A 1 197 ? 5.087 -10.694 -12.504 1.00 93.31 197 LYS A C 1
ATOM 1556 O O . LYS A 1 197 ? 3.986 -10.794 -11.948 1.00 93.31 197 LYS A O 1
ATOM 1561 N N . LEU A 1 198 ? 5.830 -9.590 -12.452 1.00 94.44 198 LEU A N 1
ATOM 1562 C CA . LEU A 1 198 ? 5.551 -8.409 -11.635 1.00 94.44 198 LEU A CA 1
ATOM 1563 C C . LEU A 1 198 ? 5.235 -7.162 -12.461 1.00 94.44 198 LEU A C 1
ATOM 1565 O O . LEU A 1 198 ? 4.730 -6.203 -11.891 1.00 94.44 198 LEU A O 1
ATOM 1569 N N . THR A 1 199 ? 5.448 -7.181 -13.780 1.00 94.56 199 THR A N 1
ATOM 1570 C CA . THR A 1 199 ? 5.276 -6.015 -14.654 1.00 94.56 199 THR A CA 1
ATOM 1571 C C . THR A 1 199 ? 3.948 -5.305 -14.418 1.00 94.56 199 THR A C 1
ATOM 1573 O O . THR A 1 199 ? 3.938 -4.096 -14.227 1.00 94.56 199 THR A O 1
ATOM 1576 N N . ARG A 1 200 ? 2.832 -6.044 -14.368 1.00 94.94 200 ARG A N 1
ATOM 1577 C CA . ARG A 1 200 ? 1.514 -5.432 -14.169 1.00 94.94 200 ARG A CA 1
ATOM 1578 C C . ARG A 1 200 ? 1.364 -4.729 -12.807 1.00 94.94 200 ARG A C 1
ATOM 1580 O O . ARG A 1 200 ? 1.127 -3.529 -12.810 1.00 94.94 200 ARG A O 1
ATOM 1587 N N . PRO A 1 201 ? 1.528 -5.403 -11.652 1.00 95.88 201 PRO A N 1
ATOM 1588 C CA . PRO A 1 201 ? 1.450 -4.708 -10.367 1.00 95.88 201 PRO A CA 1
ATOM 1589 C C . PRO A 1 201 ? 2.540 -3.635 -10.192 1.00 95.88 201 PRO A C 1
ATOM 1591 O O . PRO A 1 201 ? 2.333 -2.685 -9.448 1.00 95.88 201 PRO A O 1
ATOM 1594 N N . ALA A 1 202 ? 3.677 -3.732 -10.891 1.00 97.00 202 ALA A N 1
ATOM 1595 C CA . ALA A 1 202 ? 4.704 -2.690 -10.893 1.00 97.00 202 ALA A CA 1
ATOM 1596 C C . ALA A 1 202 ? 4.283 -1.439 -11.685 1.00 97.00 202 ALA A C 1
ATOM 1598 O O . ALA A 1 202 ? 4.639 -0.330 -11.299 1.00 97.00 202 ALA A O 1
ATOM 1599 N N . GLN A 1 203 ? 3.514 -1.594 -12.767 1.00 96.50 203 GLN A N 1
ATOM 1600 C CA . GLN A 1 203 ? 2.909 -0.474 -13.497 1.00 96.50 203 GLN A CA 1
ATOM 1601 C C . GLN A 1 203 ? 1.876 0.269 -12.645 1.00 96.50 203 GLN A C 1
ATOM 1603 O O . GLN A 1 203 ? 1.853 1.501 -12.661 1.00 96.50 203 GLN A O 1
ATOM 1608 N N . ASP A 1 204 ? 1.055 -0.475 -11.898 1.00 96.25 204 ASP A N 1
ATOM 1609 C CA . ASP A 1 204 ? 0.069 0.092 -10.973 1.00 96.25 204 ASP A CA 1
ATOM 1610 C C . ASP A 1 204 ? 0.783 0.843 -9.826 1.00 96.25 204 ASP A C 1
ATOM 1612 O O . ASP A 1 204 ? 0.429 1.978 -9.502 1.00 96.25 204 ASP A O 1
ATOM 1616 N N . LEU A 1 205 ? 1.860 0.255 -9.287 1.00 97.75 205 LEU A N 1
ATOM 1617 C CA . LEU A 1 205 ? 2.716 0.885 -8.281 1.00 97.75 205 LEU A CA 1
ATOM 1618 C C . LEU A 1 205 ? 3.394 2.157 -8.803 1.00 97.75 205 LEU A C 1
ATOM 1620 O O . LEU A 1 205 ? 3.387 3.164 -8.105 1.00 97.75 205 LEU A O 1
ATOM 1624 N N . LEU A 1 206 ? 3.947 2.142 -10.022 1.00 97.81 206 LEU A N 1
ATOM 1625 C CA . LEU A 1 206 ? 4.554 3.325 -10.644 1.00 97.81 206 LEU A CA 1
ATOM 1626 C C . LEU A 1 206 ? 3.557 4.485 -10.716 1.00 97.81 206 LEU A C 1
ATOM 1628 O O . LEU A 1 206 ? 3.891 5.595 -10.314 1.00 97.81 206 LEU A O 1
ATOM 1632 N N . MET A 1 207 ? 2.334 4.221 -11.181 1.00 96.94 207 MET A N 1
ATOM 1633 C CA . MET A 1 207 ? 1.293 5.246 -11.260 1.00 96.94 207 MET A CA 1
ATOM 1634 C C . MET A 1 207 ? 0.977 5.822 -9.873 1.00 96.94 207 MET A C 1
ATOM 1636 O O . MET A 1 207 ? 0.915 7.038 -9.710 1.00 96.94 207 MET A O 1
ATOM 1640 N N . SER A 1 208 ? 0.830 4.960 -8.861 1.00 97.38 208 SER A N 1
ATOM 1641 C CA . SER A 1 208 ? 0.570 5.401 -7.485 1.00 97.38 208 SER A CA 1
ATOM 1642 C C . SER A 1 208 ? 1.726 6.227 -6.905 1.00 97.38 208 SER A C 1
ATOM 1644 O O . SER A 1 208 ? 1.485 7.280 -6.313 1.00 97.38 208 SER A O 1
ATOM 1646 N N . VAL A 1 209 ? 2.982 5.820 -7.131 1.00 97.69 209 VAL A N 1
ATOM 1647 C CA 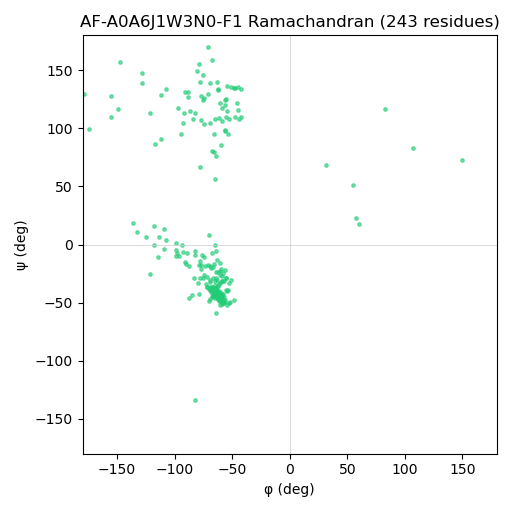. VAL A 1 209 ? 4.172 6.587 -6.722 1.00 97.69 209 VAL A CA 1
ATOM 1648 C C . VAL A 1 209 ? 4.158 7.977 -7.355 1.00 97.69 209 VAL A C 1
ATOM 1650 O O . VAL A 1 209 ? 4.294 8.962 -6.634 1.00 97.69 209 VAL A O 1
ATOM 1653 N N . CYS A 1 210 ? 3.943 8.074 -8.668 1.00 96.56 210 CYS A N 1
ATOM 1654 C CA . CYS A 1 210 ? 3.919 9.353 -9.376 1.00 96.56 210 CYS A CA 1
ATOM 1655 C C . CYS A 1 210 ? 2.774 10.263 -8.905 1.00 96.56 210 CYS A C 1
ATOM 1657 O O . CYS A 1 210 ? 3.008 11.431 -8.609 1.00 96.56 210 CYS A O 1
ATOM 1659 N N . MET A 1 211 ? 1.554 9.735 -8.749 1.00 95.81 211 MET A N 1
ATOM 1660 C CA . MET A 1 211 ? 0.401 10.519 -8.279 1.00 95.81 211 MET A CA 1
ATOM 1661 C C . MET A 1 211 ? 0.578 11.066 -6.853 1.00 95.81 211 MET A C 1
ATOM 1663 O O . MET A 1 211 ? 0.044 12.130 -6.520 1.00 95.81 211 MET A O 1
ATOM 1667 N N . ASN A 1 212 ? 1.314 10.346 -6.003 1.00 97.12 212 ASN A N 1
ATOM 1668 C CA . ASN A 1 212 ? 1.516 10.704 -4.599 1.00 97.12 212 ASN A CA 1
ATOM 1669 C C . ASN A 1 212 ? 2.846 11.434 -4.329 1.00 97.12 212 ASN A C 1
ATOM 1671 O O . ASN A 1 212 ? 3.025 11.959 -3.235 1.00 97.12 212 ASN A O 1
ATOM 1675 N N . CYS A 1 213 ? 3.740 11.542 -5.315 1.00 96.31 213 CYS A N 1
ATOM 1676 C CA . CYS A 1 213 ? 4.975 12.331 -5.253 1.00 96.31 213 CYS A CA 1
ATOM 1677 C C . CYS A 1 213 ? 4.678 13.832 -5.457 1.00 96.31 213 CYS A C 1
ATOM 1679 O O . CYS A 1 213 ? 5.012 14.413 -6.491 1.00 96.31 213 CYS A O 1
ATOM 1681 N N . ASN A 1 214 ? 3.970 14.447 -4.505 1.00 93.25 214 ASN A N 1
ATOM 1682 C CA . ASN A 1 214 ? 3.427 15.805 -4.621 1.00 93.25 214 ASN A CA 1
ATOM 1683 C C . ASN A 1 214 ? 3.683 16.714 -3.400 1.00 93.25 214 ASN A C 1
ATOM 1685 O O . ASN A 1 214 ? 3.101 17.795 -3.325 1.00 93.25 214 ASN A O 1
ATOM 1689 N N . THR A 1 215 ? 4.540 16.313 -2.455 1.00 89.31 215 THR A N 1
ATOM 1690 C CA . THR A 1 215 ? 4.792 17.076 -1.216 1.00 89.31 215 THR A CA 1
ATOM 1691 C C . THR A 1 215 ? 6.051 17.940 -1.275 1.00 89.31 215 THR A C 1
ATOM 1693 O O . THR A 1 215 ? 6.262 18.765 -0.388 1.00 89.31 215 THR A O 1
ATOM 1696 N N . HIS A 1 216 ? 6.886 17.774 -2.308 1.00 90.62 216 HIS A N 1
ATOM 1697 C CA . HIS A 1 216 ? 8.185 18.449 -2.453 1.00 90.62 216 HIS A CA 1
ATOM 1698 C C . HIS A 1 216 ? 9.155 18.204 -1.280 1.00 90.62 216 HIS A C 1
ATOM 1700 O O . HIS A 1 216 ? 10.069 18.998 -1.051 1.00 90.62 216 HIS A O 1
ATOM 1706 N N . SER A 1 217 ? 8.971 17.111 -0.535 1.00 93.81 217 SER A N 1
ATOM 1707 C CA . SER A 1 217 ? 9.887 16.718 0.536 1.00 93.81 217 SER A CA 1
ATOM 1708 C C . SER A 1 217 ? 11.227 16.204 -0.009 1.00 93.81 217 SER A C 1
ATOM 1710 O O . SER A 1 217 ? 11.379 15.949 -1.207 1.00 93.81 217 SER A O 1
ATOM 1712 N N . SER A 1 218 ? 12.215 16.019 0.871 1.00 95.38 218 SER A N 1
ATOM 1713 C CA . SER A 1 218 ? 13.498 15.385 0.525 1.00 95.38 218 SER A CA 1
ATOM 1714 C C . SER A 1 218 ? 13.316 14.010 -0.117 1.00 95.38 218 SER A C 1
ATOM 1716 O O . SER A 1 218 ? 14.004 13.682 -1.083 1.00 95.38 218 SER A O 1
ATOM 1718 N N . GLU A 1 219 ? 12.364 13.231 0.390 1.00 95.88 219 GLU A N 1
ATOM 1719 C CA . GLU A 1 219 ? 12.038 11.897 -0.108 1.00 95.88 219 GLU A CA 1
ATOM 1720 C C . GLU A 1 219 ? 11.468 11.980 -1.527 1.00 95.88 219 GLU A C 1
ATOM 1722 O O . GLU A 1 219 ? 11.908 11.235 -2.397 1.00 95.88 219 GLU A O 1
ATOM 1727 N N . ASP A 1 220 ? 10.567 12.930 -1.804 1.00 95.31 220 ASP A N 1
ATOM 1728 C CA . ASP A 1 220 ? 10.016 13.142 -3.150 1.00 95.31 220 ASP A CA 1
ATOM 1729 C C . ASP A 1 220 ? 11.093 13.588 -4.150 1.00 95.31 220 ASP A C 1
ATOM 1731 O O . ASP A 1 220 ? 11.123 13.121 -5.290 1.00 95.31 220 ASP A O 1
ATOM 1735 N N . VAL A 1 221 ? 12.039 14.436 -3.732 1.00 96.62 221 VAL A N 1
ATOM 1736 C CA . VAL A 1 221 ? 13.188 14.811 -4.574 1.00 96.62 221 VAL A CA 1
ATOM 1737 C C . VAL A 1 221 ? 14.040 13.583 -4.918 1.00 96.62 221 VAL A C 1
ATOM 1739 O O . VAL A 1 221 ? 14.463 13.417 -6.068 1.00 96.62 221 VAL A O 1
ATOM 1742 N N . GLU A 1 222 ? 14.273 12.690 -3.954 1.00 96.75 222 GLU A N 1
ATOM 1743 C CA . GLU A 1 222 ? 14.965 11.426 -4.209 1.00 96.75 222 GLU A CA 1
ATOM 1744 C C . GLU A 1 222 ? 14.144 10.497 -5.115 1.00 96.75 222 GLU A C 1
ATOM 1746 O O . GLU A 1 222 ? 14.712 9.850 -6.003 1.00 96.75 222 GLU A O 1
ATOM 1751 N N . VAL A 1 223 ? 12.819 10.458 -4.951 1.00 97.88 223 VAL A N 1
ATOM 1752 C CA . VAL A 1 223 ? 11.921 9.689 -5.819 1.00 97.88 223 VAL A CA 1
ATOM 1753 C C . VAL A 1 223 ? 12.056 10.145 -7.264 1.00 97.88 223 VAL A C 1
ATOM 1755 O O . VAL A 1 223 ? 12.353 9.321 -8.131 1.00 97.88 223 VAL A O 1
ATOM 1758 N N . VAL A 1 224 ? 11.962 11.449 -7.525 1.00 97.12 224 VAL A N 1
ATOM 1759 C CA . VAL A 1 224 ? 12.156 12.013 -8.869 1.00 97.12 224 VAL A CA 1
ATOM 1760 C C . VAL A 1 224 ? 13.549 11.677 -9.415 1.00 97.12 224 VAL A C 1
ATOM 1762 O O . VAL A 1 224 ? 13.674 11.237 -10.559 1.00 97.12 224 VAL A O 1
ATOM 1765 N N . SER A 1 225 ? 14.600 11.803 -8.597 1.00 96.56 225 SER A N 1
ATOM 1766 C CA . SER A 1 225 ? 15.984 11.468 -8.980 1.00 96.56 225 SER A CA 1
ATOM 1767 C C . SER A 1 225 ? 16.170 9.998 -9.370 1.00 96.56 225 SER A C 1
ATOM 1769 O O . SER A 1 225 ? 17.001 9.684 -10.228 1.00 96.56 225 SER A O 1
ATOM 1771 N N . ASN A 1 226 ? 15.422 9.082 -8.753 1.00 97.25 226 ASN A N 1
ATOM 1772 C CA . ASN A 1 226 ? 15.430 7.669 -9.123 1.00 97.25 226 ASN A CA 1
ATOM 1773 C C . ASN A 1 226 ? 14.589 7.405 -10.375 1.00 97.25 226 ASN A C 1
ATOM 1775 O O . ASN A 1 226 ? 15.061 6.692 -11.259 1.00 97.25 226 ASN A O 1
ATOM 1779 N N . LEU A 1 227 ? 13.404 8.016 -10.498 1.00 97.06 227 LEU A N 1
ATOM 1780 C CA . LEU A 1 227 ? 12.538 7.870 -11.673 1.00 97.06 227 LEU A CA 1
ATOM 1781 C C . LEU A 1 227 ? 13.292 8.224 -12.959 1.00 97.06 227 LEU A C 1
ATOM 1783 O O . LEU A 1 227 ? 13.402 7.386 -13.848 1.00 97.06 227 LEU A O 1
ATOM 1787 N N . ILE A 1 228 ? 13.941 9.392 -13.024 1.00 95.94 228 ILE A N 1
ATOM 1788 C CA . ILE A 1 228 ? 14.670 9.833 -14.231 1.00 95.94 228 ILE A CA 1
ATOM 1789 C C . ILE A 1 228 ? 15.816 8.896 -14.658 1.00 95.94 228 ILE A C 1
ATOM 1791 O O . ILE A 1 228 ? 16.312 9.004 -15.780 1.00 95.94 228 ILE A O 1
ATOM 1795 N N . LYS A 1 229 ? 16.270 7.996 -13.775 1.00 95.88 229 LYS A N 1
ATOM 1796 C CA . LYS A 1 229 ? 17.333 7.023 -14.062 1.00 95.88 229 LYS A CA 1
ATOM 1797 C C . LYS A 1 229 ? 16.802 5.706 -14.628 1.00 95.88 229 LYS A C 1
ATOM 1799 O O . LYS A 1 229 ? 17.605 4.971 -15.202 1.00 95.88 229 LYS A O 1
ATOM 1804 N N . ILE A 1 230 ? 15.503 5.422 -14.499 1.00 95.69 230 ILE A N 1
ATOM 1805 C CA . ILE A 1 230 ? 14.879 4.175 -14.959 1.00 95.69 230 ILE A CA 1
ATOM 1806 C C . ILE A 1 230 ? 15.025 4.037 -16.478 1.00 95.69 230 ILE A C 1
ATOM 1808 O O . ILE A 1 230 ? 14.722 4.960 -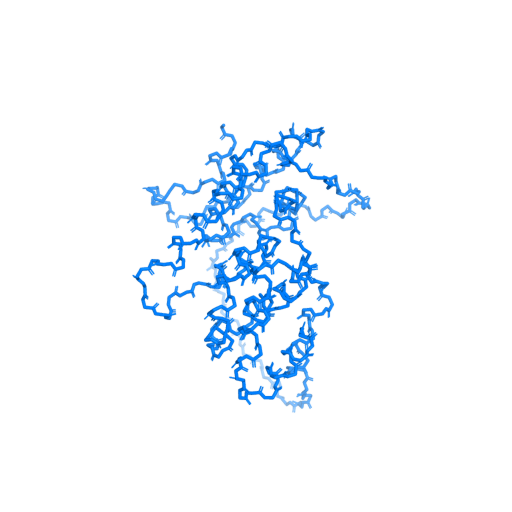17.237 1.00 95.69 230 ILE A O 1
ATOM 1812 N N . ARG A 1 231 ? 15.449 2.855 -16.949 1.00 93.69 231 ARG A N 1
ATOM 1813 C CA . ARG A 1 231 ? 15.587 2.556 -18.381 1.00 93.69 231 ARG A CA 1
ATOM 1814 C C . ARG A 1 231 ? 14.732 1.358 -18.778 1.00 93.69 231 ARG A C 1
ATOM 1816 O O . ARG A 1 231 ? 15.003 0.214 -18.425 1.00 93.69 231 ARG A O 1
ATOM 1823 N N . LEU A 1 232 ? 13.714 1.607 -19.599 1.00 93.75 232 LEU A N 1
ATOM 1824 C CA . LEU A 1 232 ? 12.801 0.572 -20.091 1.00 93.75 232 LEU A CA 1
ATOM 1825 C C . LEU A 1 232 ? 13.056 0.281 -21.572 1.00 93.75 232 LEU A C 1
ATOM 1827 O O . LEU A 1 232 ? 13.169 1.194 -22.385 1.00 93.75 232 LEU A O 1
ATOM 1831 N N . LYS A 1 233 ? 13.129 -1.007 -21.929 1.00 91.06 233 LYS A N 1
ATOM 1832 C CA . LYS A 1 233 ? 13.305 -1.455 -23.323 1.00 91.06 233 LYS A CA 1
ATOM 1833 C C . LYS A 1 233 ? 11.979 -1.614 -24.083 1.00 91.06 233 LYS A C 1
ATOM 1835 O O . LYS A 1 233 ? 11.911 -1.175 -25.230 1.00 91.06 233 LYS A O 1
ATOM 1840 N N . PRO A 1 234 ? 10.928 -2.248 -23.522 1.00 93.38 234 PRO A N 1
ATOM 1841 C CA . PRO A 1 234 ? 9.692 -2.461 -24.271 1.00 93.38 234 PRO A CA 1
ATOM 1842 C C . PRO A 1 234 ? 8.931 -1.148 -24.487 1.00 93.38 234 PRO A C 1
ATOM 1844 O O . PRO A 1 234 ? 8.632 -0.442 -23.525 1.00 93.38 234 PRO A O 1
ATOM 1847 N N . LYS A 1 235 ? 8.540 -0.858 -25.736 1.00 92.31 235 LYS A N 1
ATOM 1848 C CA . LYS A 1 235 ? 7.817 0.377 -26.104 1.00 92.31 235 LYS A CA 1
ATOM 1849 C C . LYS A 1 235 ? 6.527 0.580 -25.302 1.00 92.31 235 LYS A C 1
ATOM 1851 O O . LYS A 1 235 ? 6.231 1.696 -24.899 1.00 92.31 235 LYS A O 1
ATOM 1856 N N . VAL A 1 236 ? 5.782 -0.494 -25.035 1.00 90.44 236 VAL A N 1
ATOM 1857 C CA . VAL A 1 236 ? 4.542 -0.434 -24.238 1.00 90.44 236 VAL A CA 1
ATOM 1858 C C . VAL A 1 236 ? 4.824 0.014 -22.800 1.00 90.44 236 VAL A C 1
ATOM 1860 O O . VAL A 1 236 ? 4.094 0.843 -22.266 1.00 90.44 236 VAL A O 1
ATOM 1863 N N . LEU A 1 237 ? 5.910 -0.476 -22.190 1.00 91.31 237 LEU A N 1
ATOM 1864 C CA . LEU A 1 237 ? 6.307 -0.053 -20.845 1.00 91.31 237 LEU A CA 1
ATOM 1865 C C . LEU A 1 237 ? 6.803 1.388 -20.831 1.00 91.31 237 LEU A C 1
ATOM 1867 O O . LEU A 1 237 ? 6.471 2.123 -19.911 1.00 91.31 237 LEU A O 1
ATOM 1871 N N . LEU A 1 238 ? 7.545 1.798 -21.861 1.00 92.81 238 LEU A N 1
ATOM 1872 C CA . LEU A 1 238 ? 7.976 3.184 -22.009 1.00 92.81 238 LEU A CA 1
ATOM 1873 C C . LEU A 1 238 ? 6.775 4.133 -22.131 1.00 92.81 238 LEU A C 1
ATOM 1875 O O . LEU A 1 238 ? 6.740 5.149 -21.451 1.00 92.81 238 LEU A O 1
ATOM 1879 N N . ASN A 1 239 ? 5.766 3.783 -22.934 1.00 93.12 239 ASN A N 1
ATOM 1880 C CA . ASN A 1 239 ? 4.545 4.582 -23.066 1.00 93.12 239 ASN A CA 1
ATOM 1881 C C . ASN A 1 239 ? 3.802 4.717 -21.730 1.00 93.12 239 ASN A C 1
ATOM 1883 O O . ASN A 1 239 ? 3.381 5.813 -21.379 1.00 93.12 239 ASN A O 1
ATOM 1887 N N . HIS A 1 240 ? 3.662 3.617 -20.979 1.00 92.62 240 HIS A N 1
ATOM 1888 C CA . HIS A 1 240 ? 3.055 3.651 -19.644 1.00 92.62 240 HIS A CA 1
ATOM 1889 C C . HIS A 1 240 ? 3.869 4.515 -18.679 1.00 92.62 240 HIS A C 1
ATOM 1891 O O . HIS A 1 240 ? 3.308 5.307 -17.936 1.00 92.62 240 HIS A O 1
ATOM 1897 N N . TYR A 1 241 ? 5.195 4.400 -18.716 1.00 93.88 241 TYR A N 1
ATOM 1898 C CA . TYR A 1 241 ? 6.087 5.206 -17.891 1.00 93.88 241 TYR A CA 1
ATOM 1899 C C . TYR A 1 241 ? 5.933 6.707 -18.173 1.00 93.88 241 TYR A C 1
ATOM 1901 O O . TYR A 1 241 ? 5.754 7.480 -17.239 1.00 93.88 241 TYR A O 1
ATOM 1909 N N . MET A 1 242 ? 5.895 7.100 -19.449 1.00 93.19 242 MET A N 1
ATOM 1910 C CA . MET A 1 242 ? 5.669 8.491 -19.864 1.00 93.19 242 MET A CA 1
ATOM 1911 C C . MET A 1 242 ? 4.266 9.018 -19.535 1.00 93.19 242 MET A C 1
ATOM 1913 O O . MET A 1 242 ? 4.065 10.223 -19.544 1.00 93.19 242 MET A O 1
ATOM 1917 N N . LEU A 1 243 ? 3.286 8.142 -19.298 1.00 92.44 243 LEU A N 1
ATOM 1918 C CA . LEU A 1 243 ? 1.959 8.542 -18.822 1.00 92.44 243 LEU A CA 1
ATOM 1919 C C . LEU A 1 243 ? 1.962 8.851 -17.316 1.00 92.44 243 LEU A C 1
ATOM 1921 O O . LEU A 1 243 ? 1.121 9.616 -16.855 1.00 92.44 243 LEU A O 1
ATOM 1925 N N . CYS A 1 244 ? 2.856 8.216 -16.553 1.00 91.38 244 CYS A N 1
ATOM 1926 C CA . CYS A 1 244 ? 2.920 8.362 -15.099 1.00 91.38 244 CYS A CA 1
ATOM 1927 C C . CYS A 1 244 ? 3.735 9.588 -14.668 1.00 91.38 244 CYS A C 1
ATOM 1929 O O . CYS A 1 244 ? 3.342 10.261 -13.720 1.00 91.38 244 CYS A O 1
ATOM 1931 N N . VAL A 1 245 ? 4.887 9.814 -15.312 1.00 86.62 245 VAL A N 1
ATOM 1932 C CA . VAL A 1 245 ? 5.867 10.871 -14.984 1.00 86.62 245 VAL A CA 1
ATOM 1933 C C . VAL A 1 245 ? 5.518 12.177 -15.679 1.00 86.62 245 VAL A C 1
ATOM 1935 O O . VAL A 1 245 ? 5.575 13.220 -14.995 1.00 86.62 245 VAL A O 1
#

Secondary structure (DSSP, 8-state):
-THHHHS--TTS---S---HHHHHHHHHHHHHHSTT-SS--THHHHHHHHHHHTT-TTTT-GGGHHHHHHHHGGGT--PPPHHHHGGG-TTS---------------------------------TT---------GGGHHHHHHHHHHHHHHHHHS---GGG--HHHHHHHHHTTTSHHHHHHHHHHHHHHHH-TTTHHHHHHHHHHHHHH--S--HHHHHHHHHHTT----SHHHHHHHHHH-

Sequence (245 aa):
ALCSLLRRDASINFKAKGNSLVSVLACNLLMAAYEEDENWPEIFVKVYMEDSLGERIWVDSPHCKTFVENIQTAFGTKMPPKSILSHGEVGRGGGDLSAGNSPHPSVPEEEDSQSELLIAEDKMSPEQEAHLMPRYDDLAESVEEYVLDMLRDQLNRRQPMDNVSRNLLRLLTATCGYKEIRQMAVQRLEMWLQNPKLTRPAQDLLMSVCMNCNTHSSEDVEVVSNLIKIRLKPKVLLNHYMLCV